Protein AF-0000000073265983 (afdb_homodimer)

Foldseek 3Di:
DPPVPLPQAVVVLVVQLQVQLQCQCVPPPDPVWDKDKDKDDKDFADDPPDRTFKMKIKIWIWGFDPVRVVSSVVSSVVSQVVSCVVRVWHKDWDWDFDDDPPDPDSTTRTIIIMIMTGHDDPPPPPPPPPPPPPPPPD/DPPVPLPQAVVVLVVQLQVQLQCQCVPPPDPVWDKDKDKDDKDFADDPPDRTFKMKIKIWIFGFDPVRVVSSVVSSVVSQVVSCVVRVWHKDWDWDQDDDPPDPDPGTRTTIIMIMTGHDDPVPPPPPPPPPPPPPPD

pLDDT: mean 73.67, std 24.15, range [22.16, 96.25]

Solvent-accessible surface area (backbone atoms only — not comparable to full-atom values): 15269 Å² total; per-residue (Å²): 124,88,61,82,65,80,71,47,46,27,44,58,49,48,24,53,48,52,56,54,57,62,41,41,57,80,73,73,44,58,88,87,56,66,65,47,72,46,61,6,27,39,40,18,38,89,40,43,88,39,78,9,49,29,28,41,31,27,15,32,34,33,29,64,48,67,69,57,42,50,50,51,53,51,50,47,52,51,50,39,50,49,48,17,63,76,54,56,32,47,55,46,80,44,79,39,77,43,77,70,66,85,69,85,76,82,52,54,44,41,27,40,37,41,34,36,37,34,54,61,68,74,65,75,76,70,63,74,72,67,78,71,77,72,74,73,82,119,123,87,62,80,64,80,72,47,47,28,45,57,50,47,23,53,49,51,55,55,57,62,42,42,57,80,73,73,43,60,87,88,56,66,65,46,72,45,61,6,27,38,41,18,37,87,38,43,88,37,76,9,49,28,29,42,31,28,14,31,34,33,27,64,47,68,70,58,43,51,51,53,52,51,49,48,52,51,50,39,51,50,49,16,63,76,53,56,32,45,55,47,81,43,80,40,76,42,76,64,64,85,67,83,77,88,39,58,40,41,26,42,36,42,33,37,35,35,54,60,68,74,66,75,74,67,66,71,72,66,78,72,76,72,72,72,81,120

Nearest PDB structures (foldseek):
  4ewt-assembly1_D  TM=8.302E-01  e=8.285E-03  Staphylococcus aureus subsp. aureus COL
  4ewt-assembly1_B  TM=8.280E-01  e=8.285E-03  Staphylococcus aureus subsp. aureus COL
  6slf-assembly1_A  TM=8.926E-01  e=3.655E-02  Corynebacterium striatum
  3io1-assembly1_A-2  TM=8.774E-01  e=1.432E-01  Klebsiella pneumoniae subsp. pneumoniae MGH 78578
  6z88-assembly1_E  TM=2.229E-01  e=1.288E+00  Homo sapiens

Structure (mmCIF, N/CA/C/O backbone):
data_AF-0000000073265983-model_v1
#
loop_
_entity.id
_entity.type
_entity.pdbx_description
1 polymer 'Peptidase M20 dimerisation domain-containing protein'
#
loop_
_atom_site.group_PDB
_atom_site.id
_atom_site.type_symbol
_atom_site.label_atom_id
_atom_site.label_alt_id
_atom_site.label_comp_id
_atom_site.label_asym_id
_atom_site.label_entity_id
_atom_site.label_seq_id
_atom_site.pdbx_PDB_ins_code
_atom_site.Cartn_x
_atom_site.Cartn_y
_atom_site.Cartn_z
_atom_site.occupancy
_atom_site.B_iso_or_equiv
_atom_site.auth_seq_id
_atom_site.auth_comp_id
_atom_site.auth_asym_id
_atom_site.auth_atom_id
_atom_site.pdbx_PDB_model_num
ATOM 1 N N . GLY A 1 1 ? 0.571 -30.281 13.023 1 23.81 1 GLY A N 1
ATOM 2 C CA . GLY A 1 1 ? 0.557 -29.75 11.664 1 23.81 1 GLY A CA 1
ATOM 3 C C . GLY A 1 1 ? 0.765 -28.25 11.602 1 23.81 1 GLY A C 1
ATOM 4 O O . GLY A 1 1 ? 0.593 -27.547 12.602 1 23.81 1 GLY A O 1
ATOM 5 N N . ALA A 1 2 ? 1.747 -27.703 10.836 1 33.22 2 ALA A N 1
ATOM 6 C CA . ALA A 1 2 ? 2.072 -26.281 10.938 1 33.22 2 ALA A CA 1
ATOM 7 C C . ALA A 1 2 ? 0.812 -25.422 10.859 1 33.22 2 ALA A C 1
ATOM 9 O O . ALA A 1 2 ? 0.013 -25.578 9.93 1 33.22 2 ALA A O 1
ATOM 10 N N . GLN A 1 3 ? 0.112 -25.312 11.797 1 35.56 3 GLN A N 1
ATOM 11 C CA . GLN A 1 3 ? -1.059 -24.453 11.859 1 35.56 3 GLN A CA 1
ATOM 12 C C . GLN A 1 3 ? -0.864 -23.188 11.016 1 35.56 3 GLN A C 1
ATOM 14 O O . GLN A 1 3 ? 0.235 -22.641 10.961 1 35.56 3 GLN A O 1
ATOM 19 N N . PRO A 1 4 ? -1.646 -23 9.945 1 39.53 4 PRO A N 1
ATOM 20 C CA . PRO A 1 4 ? -1.456 -21.781 9.172 1 39.53 4 PRO A CA 1
ATOM 21 C C . PRO A 1 4 ? -1.126 -20.562 10.047 1 39.53 4 PRO A C 1
ATOM 23 O O . PRO A 1 4 ? -1.89 -20.234 10.953 1 39.53 4 PRO A O 1
ATOM 26 N N . GLU A 1 5 ? -0.153 -20.578 10.891 1 42.41 5 GLU A N 1
ATOM 27 C CA . GLU A 1 5 ? 0.2 -19.344 11.594 1 42.41 5 GLU A CA 1
ATOM 28 C C . GLU A 1 5 ? -0.226 -18.125 10.789 1 42.41 5 GLU A C 1
ATOM 30 O O . GLU A 1 5 ? 0.09 -18 9.602 1 42.41 5 GLU A O 1
ATOM 35 N N . ALA A 1 6 ? -1.377 -17.719 10.984 1 46.88 6 ALA A N 1
ATOM 36 C CA . ALA A 1 6 ? -1.916 -16.5 10.383 1 46.88 6 ALA A CA 1
ATOM 37 C C . ALA A 1 6 ? -0.815 -15.461 10.164 1 46.88 6 ALA A C 1
ATOM 39 O O . ALA A 1 6 ? -0.3 -14.875 11.117 1 46.88 6 ALA A O 1
ATOM 40 N N . THR A 1 7 ? 0.176 -15.742 9.289 1 58.88 7 THR A N 1
ATOM 41 C CA . THR A 1 7 ? 1.297 -14.836 9.078 1 58.88 7 THR A CA 1
ATOM 42 C C . THR A 1 7 ? 0.799 -13.438 8.711 1 58.88 7 THR A C 1
ATOM 44 O O . THR A 1 7 ? -0.059 -13.289 7.84 1 58.88 7 THR A O 1
ATOM 47 N N . THR A 1 8 ? 0.81 -12.531 9.719 1 75.06 8 THR A N 1
ATOM 48 C CA . THR A 1 8 ? 0.538 -11.109 9.523 1 75.06 8 THR A CA 1
ATOM 49 C C . THR A 1 8 ? 1.371 -10.555 8.375 1 75.06 8 THR A C 1
ATOM 51 O O . THR A 1 8 ? 2.6 -10.664 8.383 1 75.06 8 THR A O 1
ATOM 54 N N . ASP A 1 9 ? 0.704 -10.141 7.316 1 87.5 9 ASP A N 1
ATOM 55 C CA . ASP A 1 9 ? 1.35 -9.555 6.148 1 87.5 9 ASP A CA 1
ATOM 56 C C . ASP A 1 9 ? 1.343 -8.023 6.23 1 87.5 9 ASP A C 1
ATOM 58 O O . ASP A 1 9 ? 0.315 -7.391 5.984 1 87.5 9 ASP A O 1
ATOM 62 N N . CYS A 1 10 ? 2.453 -7.469 6.621 1 91.62 10 CYS A N 1
ATOM 63 C CA . CYS A 1 10 ? 2.549 -6.023 6.816 1 91.62 10 CYS A CA 1
ATOM 64 C C . CYS A 1 10 ? 2.375 -5.285 5.496 1 91.62 10 CYS A C 1
ATOM 66 O O . CYS A 1 10 ? 1.999 -4.113 5.48 1 91.62 10 CYS A O 1
ATOM 68 N N . VAL A 1 11 ? 2.633 -6.012 4.414 1 92.94 11 VAL A N 1
ATOM 69 C CA . VAL A 1 11 ? 2.443 -5.355 3.125 1 92.94 11 VAL A CA 1
ATOM 70 C C . VAL A 1 11 ? 0.965 -5.035 2.918 1 92.94 11 VAL A C 1
ATOM 72 O O . VAL A 1 11 ? 0.608 -3.902 2.588 1 92.94 11 VAL A O 1
ATOM 75 N N . VAL A 1 12 ? 0.173 -5.973 3.195 1 93.94 12 VAL A N 1
ATOM 76 C CA . VAL A 1 12 ? -1.261 -5.793 2.99 1 93.94 12 VAL A CA 1
ATOM 77 C C . VAL A 1 12 ? -1.806 -4.793 4.008 1 93.94 12 VAL A C 1
ATOM 79 O O . VAL A 1 12 ? -2.588 -3.904 3.658 1 93.94 12 VAL A O 1
ATOM 82 N N . ALA A 1 13 ? -1.37 -4.938 5.203 1 93.5 13 ALA A N 1
ATOM 83 C CA . ALA A 1 13 ? -1.797 -4.016 6.254 1 93.5 13 ALA A CA 1
ATOM 84 C C . ALA A 1 13 ? -1.414 -2.58 5.91 1 93.5 13 ALA A C 1
ATOM 86 O O . ALA A 1 13 ? -2.211 -1.658 6.094 1 93.5 13 ALA A O 1
ATOM 87 N N . THR A 1 14 ? -0.229 -2.461 5.43 1 93.94 14 THR A N 1
ATOM 88 C CA . THR A 1 14 ? 0.28 -1.142 5.066 1 93.94 14 THR A CA 1
ATOM 89 C C . THR A 1 14 ? -0.536 -0.542 3.926 1 93.94 14 THR A C 1
ATOM 91 O O . THR A 1 14 ? -0.867 0.646 3.949 1 93.94 14 THR A O 1
ATOM 94 N N . ALA A 1 15 ? -0.854 -1.361 2.963 1 95.12 15 ALA A N 1
ATOM 95 C CA . ALA A 1 15 ? -1.673 -0.884 1.851 1 95.12 15 ALA A CA 1
ATOM 96 C C . ALA A 1 15 ? -3.037 -0.408 2.34 1 95.12 15 ALA A C 1
ATOM 98 O O . ALA A 1 15 ? -3.506 0.664 1.948 1 95.12 15 ALA A O 1
ATOM 99 N N . ALA A 1 16 ? -3.662 -1.139 3.193 1 95.75 16 ALA A N 1
ATOM 100 C CA . ALA A 1 16 ? -4.949 -0.756 3.771 1 95.75 16 ALA A CA 1
ATOM 101 C C . ALA A 1 16 ? -4.828 0.545 4.559 1 95.75 16 ALA A C 1
ATOM 103 O O . ALA A 1 16 ? -5.691 1.422 4.453 1 95.75 16 ALA A O 1
ATOM 104 N N . LEU A 1 17 ? -3.811 0.638 5.324 1 95.12 17 LEU A N 1
ATOM 105 C CA . LEU A 1 17 ? -3.562 1.827 6.129 1 95.12 17 LEU A CA 1
ATOM 106 C C . LEU A 1 17 ? -3.441 3.066 5.25 1 95.12 17 LEU A C 1
ATOM 108 O O . LEU A 1 17 ? -4.078 4.09 5.52 1 95.12 17 LEU A O 1
ATOM 112 N N . VAL A 1 18 ? -2.666 2.922 4.207 1 95.06 18 VAL A N 1
ATOM 113 C CA . VAL A 1 18 ? -2.443 4.031 3.287 1 95.06 18 VAL A CA 1
ATOM 114 C C . VAL A 1 18 ? -3.779 4.516 2.73 1 95.06 18 VAL A C 1
ATOM 116 O O . VAL A 1 18 ? -4.074 5.715 2.764 1 95.06 18 VAL A O 1
ATOM 119 N N . LEU A 1 19 ? -4.57 3.65 2.262 1 96.19 19 LEU A N 1
ATOM 120 C CA . LEU A 1 19 ? -5.832 4.023 1.635 1 96.19 19 LEU A CA 1
ATOM 121 C C . LEU A 1 19 ? -6.773 4.664 2.65 1 96.19 19 LEU A C 1
ATOM 123 O O . LEU A 1 19 ? -7.461 5.637 2.336 1 96.19 19 LEU A O 1
ATOM 127 N N . GLN A 1 20 ? -6.773 4.168 3.828 1 96.06 20 GLN A N 1
ATOM 128 C CA . GLN A 1 20 ? -7.656 4.727 4.844 1 96.06 20 GLN A CA 1
ATOM 129 C C . GLN A 1 20 ? -7.188 6.109 5.281 1 96.06 20 GLN A C 1
ATOM 131 O O . GLN A 1 20 ? -7.996 7.023 5.449 1 96.06 20 GLN A O 1
ATOM 136 N N . LEU A 1 21 ? -5.922 6.273 5.445 1 94.88 21 LEU A N 1
ATOM 137 C CA . LEU A 1 21 ? -5.395 7.578 5.836 1 94.88 21 LEU A CA 1
ATOM 138 C C . LEU A 1 21 ? -5.711 8.633 4.777 1 94.88 21 LEU A C 1
ATOM 140 O O . LEU A 1 21 ? -6.059 9.766 5.109 1 94.88 21 LEU A O 1
ATOM 144 N N . HIS A 1 22 ? -5.555 8.258 3.574 1 93.12 22 HIS A N 1
ATOM 145 C CA . HIS A 1 22 ? -5.758 9.188 2.471 1 93.12 22 HIS A CA 1
ATOM 146 C C . HIS A 1 22 ? -7.207 9.656 2.406 1 93.12 22 HIS A C 1
ATOM 148 O O . HIS A 1 22 ? -7.504 10.68 1.783 1 93.12 22 HIS A O 1
ATOM 154 N N . SER A 1 23 ? -8.086 8.945 2.996 1 94.81 23 SER A N 1
ATOM 155 C CA . SER A 1 23 ? -9.5 9.305 2.939 1 94.81 23 SER A CA 1
ATOM 156 C C . SER A 1 23 ? -9.852 10.344 3.998 1 94.81 23 SER A C 1
ATOM 158 O O . SER A 1 23 ? -10.938 10.93 3.963 1 94.81 23 SER A O 1
ATOM 160 N N . ILE A 1 24 ? -9.039 10.625 4.953 1 95.5 24 ILE A N 1
ATOM 161 C CA . ILE A 1 24 ? -9.344 11.406 6.148 1 95.5 24 ILE A CA 1
ATOM 162 C C . ILE A 1 24 ? -9.805 12.805 5.742 1 95.5 24 ILE A C 1
ATOM 164 O O . ILE A 1 24 ? -10.859 13.266 6.188 1 95.5 24 ILE A O 1
ATOM 168 N N . VAL A 1 25 ? -9.039 13.453 4.902 1 94.88 25 VAL A N 1
ATOM 169 C CA . VAL A 1 25 ? -9.328 14.852 4.586 1 94.88 25 VAL A CA 1
ATOM 170 C C . VAL A 1 25 ? -10.664 14.945 3.857 1 94.88 25 VAL A C 1
ATOM 172 O O . VAL A 1 25 ? -11.516 15.766 4.211 1 94.88 25 VAL A O 1
ATOM 175 N N . SER A 1 26 ? -10.906 14.039 2.971 1 93.62 26 SER A N 1
ATOM 176 C CA . SER A 1 26 ? -12.125 14.094 2.168 1 9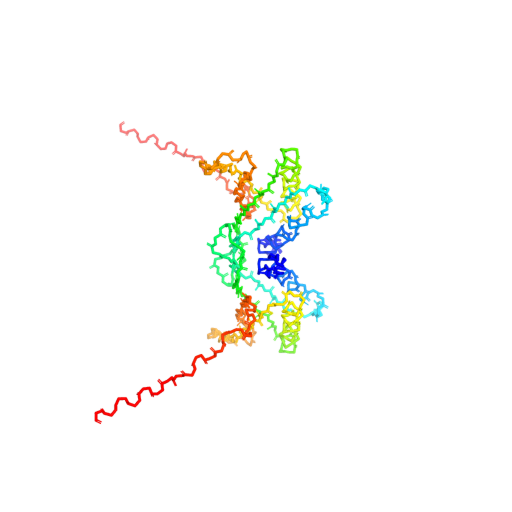3.62 26 SER A CA 1
ATOM 177 C C . SER A 1 26 ? -13.344 13.695 2.986 1 93.62 26 SER A C 1
ATOM 179 O O . SER A 1 26 ? -14.453 14.195 2.746 1 93.62 26 SER A O 1
ATOM 181 N N . ARG A 1 27 ? -13.125 12.93 4.039 1 93.62 27 ARG A N 1
ATOM 182 C CA . ARG A 1 27 ? -14.281 12.383 4.746 1 93.62 27 ARG A CA 1
ATOM 183 C C . ARG A 1 27 ? -14.5 13.094 6.074 1 93.62 27 ARG A C 1
ATOM 185 O O . ARG A 1 27 ? -15.594 13.047 6.641 1 93.62 27 ARG A O 1
ATOM 192 N N . ASN A 1 28 ? -13.477 13.734 6.609 1 94.75 28 ASN A N 1
ATOM 193 C CA . ASN A 1 28 ? -13.594 14.211 7.984 1 94.75 28 ASN A CA 1
ATOM 194 C C . ASN A 1 28 ? -13.336 15.711 8.078 1 94.75 28 ASN A C 1
ATOM 196 O O . ASN A 1 28 ? -13.5 16.312 9.148 1 94.75 28 ASN A O 1
ATOM 200 N N . VAL A 1 29 ? -12.891 16.297 7.059 1 94.56 29 VAL A N 1
ATOM 201 C CA . VAL A 1 29 ? -12.594 17.719 7.07 1 94.56 29 VAL A CA 1
ATOM 202 C C . VAL A 1 29 ? -13.602 18.469 6.195 1 94.56 29 VAL A C 1
ATOM 204 O O . VAL A 1 29 ? -13.93 18.016 5.098 1 94.56 29 VAL A O 1
ATOM 207 N N . SER A 1 30 ? -14.109 19.578 6.691 1 95.12 30 SER A N 1
ATOM 208 C CA . SER A 1 30 ? -15.039 20.406 5.918 1 95.12 30 SER A CA 1
ATOM 209 C C . SER A 1 30 ? -14.43 20.828 4.59 1 95.12 30 SER A C 1
ATOM 211 O O . SER A 1 30 ? -13.258 21.203 4.531 1 95.12 30 SER A O 1
ATOM 213 N N . PRO A 1 31 ? -15.25 20.875 3.604 1 92.25 31 PRO A N 1
ATOM 214 C CA . PRO A 1 31 ? -14.727 21.312 2.305 1 92.25 31 PRO A CA 1
ATOM 215 C C . PRO A 1 31 ? -14.242 22.766 2.316 1 92.25 31 PRO A C 1
ATOM 217 O O . PRO A 1 31 ? -13.477 23.172 1.44 1 92.25 31 PRO A O 1
ATOM 220 N N . THR A 1 32 ? -14.703 23.516 3.191 1 93.62 32 THR A N 1
ATOM 221 C CA . THR A 1 32 ? -14.32 24.922 3.27 1 93.62 32 THR A CA 1
ATOM 222 C C . THR A 1 32 ? -13 25.078 4.02 1 93.62 32 THR A C 1
ATOM 224 O O . THR A 1 32 ? -12.406 26.156 4.012 1 93.62 32 THR A O 1
ATOM 227 N N . ASP A 1 33 ? -12.602 24.078 4.754 1 92 33 ASP A N 1
ATOM 228 C CA . ASP A 1 33 ? -11.328 24.109 5.461 1 92 33 ASP A CA 1
ATOM 229 C C . ASP A 1 33 ? -10.195 23.578 4.582 1 92 33 ASP A C 1
ATOM 231 O O . ASP A 1 33 ? -10.406 22.641 3.803 1 92 33 ASP A O 1
ATOM 235 N N . SER A 1 34 ? -9.07 24.203 4.688 1 87.56 34 SER A N 1
ATOM 236 C CA . SER A 1 34 ? -7.902 23.766 3.936 1 87.56 34 SER A CA 1
ATOM 237 C C . SER A 1 34 ? -7.059 22.781 4.754 1 87.56 34 SER A C 1
ATOM 239 O O . SER A 1 34 ? -6.637 23.109 5.867 1 87.56 34 SER A O 1
ATOM 241 N N . ALA A 1 35 ? -6.828 21.609 4.273 1 89.56 35 ALA A N 1
ATOM 242 C CA . ALA A 1 35 ? -5.941 20.625 4.883 1 89.56 35 ALA A CA 1
ATOM 243 C C . ALA A 1 35 ? -5.398 19.641 3.838 1 89.56 35 ALA A C 1
ATOM 245 O O . ALA A 1 35 ? -6.055 19.375 2.828 1 89.56 35 ALA A O 1
ATOM 246 N N . VAL A 1 36 ? -4.211 19.203 4.062 1 87.94 36 VAL A N 1
ATOM 247 C CA . VAL A 1 36 ? -3.584 18.203 3.207 1 87.94 36 VAL A CA 1
ATOM 248 C C . VAL A 1 36 ? -2.914 17.141 4.066 1 87.94 36 VAL A C 1
ATOM 250 O O . VAL A 1 36 ? -2.232 17.453 5.043 1 87.94 36 VAL A O 1
ATOM 253 N N . LEU A 1 37 ? -3.23 15.961 3.777 1 90.38 37 LEU A N 1
ATOM 254 C CA . LEU A 1 37 ? -2.512 14.797 4.289 1 90.38 37 LEU A CA 1
ATOM 255 C C . LEU A 1 37 ? -1.876 14.008 3.148 1 90.38 37 LEU A C 1
ATOM 257 O O . LEU A 1 37 ? -2.568 13.578 2.225 1 90.38 37 LEU A O 1
ATOM 261 N N . SER A 1 38 ? -0.597 13.906 3.246 1 88.62 38 SER A N 1
ATOM 262 C CA . SER A 1 38 ? 0.117 13.188 2.197 1 88.62 38 SER A CA 1
ATOM 263 C C . SER A 1 38 ? 1.078 12.156 2.787 1 88.62 38 SER A C 1
ATOM 265 O O . SER A 1 38 ? 1.715 12.414 3.811 1 88.62 38 SER A O 1
ATOM 267 N N . ILE A 1 39 ? 1.079 11.055 2.146 1 91.31 39 ILE A N 1
ATOM 268 C CA . ILE A 1 39 ? 2.096 10.055 2.455 1 91.31 39 ILE A CA 1
ATOM 269 C C . ILE A 1 39 ? 3.188 10.086 1.387 1 91.31 39 ILE A C 1
ATOM 271 O O . ILE A 1 39 ? 2.92 9.82 0.211 1 91.31 39 ILE A O 1
ATOM 275 N N . GLY A 1 40 ? 4.328 10.375 1.837 1 89.38 40 GLY A N 1
ATOM 276 C CA . GLY A 1 40 ? 5.422 10.555 0.894 1 89.38 40 GLY A CA 1
ATOM 277 C C . GLY A 1 40 ? 6.168 9.273 0.592 1 89.38 40 GLY A C 1
ATOM 278 O O . GLY A 1 40 ? 6.645 9.07 -0.528 1 89.38 40 GLY A O 1
ATOM 279 N N . THR A 1 41 ? 6.316 8.461 1.618 1 91.06 41 THR A N 1
ATOM 280 C CA . THR A 1 41 ? 7.074 7.23 1.409 1 91.06 41 THR A CA 1
ATOM 281 C C . THR A 1 41 ? 6.383 6.047 2.078 1 91.06 41 THR A C 1
ATOM 283 O O . THR A 1 41 ? 5.777 6.195 3.141 1 91.06 41 THR A O 1
ATOM 286 N N . VAL A 1 42 ? 6.547 4.93 1.439 1 92.69 42 VAL A N 1
ATOM 287 C CA . VAL A 1 42 ? 6.16 3.637 1.994 1 92.69 42 VAL A CA 1
ATOM 288 C C . VAL A 1 42 ? 7.277 2.621 1.756 1 92.69 42 VAL A C 1
ATOM 290 O O . VAL A 1 42 ? 7.719 2.43 0.621 1 92.69 42 VAL A O 1
ATOM 293 N N . HIS A 1 43 ? 7.672 2 2.814 1 92.62 43 HIS A N 1
ATOM 294 C CA . HIS A 1 43 ? 8.633 0.902 2.752 1 92.62 43 HIS A CA 1
ATOM 295 C C . HIS A 1 43 ? 8.148 -0.299 3.557 1 92.62 43 HIS A C 1
ATOM 297 O O . HIS A 1 43 ? 8.055 -0.232 4.785 1 92.62 43 HIS A O 1
ATOM 303 N N . ALA A 1 44 ? 7.871 -1.348 2.814 1 92.12 44 ALA A N 1
ATOM 304 C CA . ALA A 1 44 ? 7.406 -2.568 3.465 1 92.12 44 ALA A CA 1
ATOM 305 C C . ALA A 1 44 ? 8.188 -3.785 2.975 1 92.12 44 ALA A C 1
ATOM 307 O O . ALA A 1 44 ? 8.352 -3.98 1.769 1 92.12 44 ALA A O 1
ATOM 308 N N . GLY A 1 45 ? 8.672 -4.57 3.959 1 89.75 45 GLY A N 1
ATOM 309 C CA . GLY A 1 45 ? 9.352 -5.812 3.629 1 89.75 45 GLY A CA 1
ATOM 310 C C . GLY A 1 45 ? 10.805 -5.609 3.25 1 89.75 45 GLY A C 1
ATOM 311 O O . GLY A 1 45 ? 11.219 -4.496 2.932 1 89.75 45 GLY A O 1
ATOM 312 N N . TYR A 1 46 ? 11.547 -6.824 3.193 1 84.62 46 TYR A N 1
ATOM 313 C CA . TYR A 1 46 ? 12.984 -6.758 2.943 1 84.62 46 TYR A CA 1
ATOM 314 C C . TYR A 1 46 ? 13.391 -7.711 1.822 1 84.62 46 TYR A C 1
ATOM 316 O O . TYR A 1 46 ? 14.438 -7.535 1.2 1 84.62 46 TYR A O 1
ATOM 324 N N . SER A 1 47 ? 12.609 -8.758 1.643 1 82.94 47 SER A N 1
ATOM 325 C CA . SER A 1 47 ? 12.914 -9.75 0.621 1 82.94 47 SER A CA 1
ATOM 326 C C . SER A 1 47 ? 11.672 -10.148 -0.165 1 82.94 47 SER A C 1
ATOM 328 O O . SER A 1 47 ? 10.562 -10.141 0.376 1 82.94 47 SER A O 1
ATOM 330 N N . TYR A 1 48 ? 11.875 -10.516 -1.377 1 78.69 48 TYR A N 1
ATOM 331 C CA . TYR A 1 48 ? 10.758 -10.789 -2.279 1 78.69 48 TYR A CA 1
ATOM 332 C C . TYR A 1 48 ? 10.047 -12.078 -1.895 1 78.69 48 TYR A C 1
ATOM 334 O O . TYR A 1 48 ? 8.891 -12.289 -2.262 1 78.69 48 TYR A O 1
ATOM 342 N N . ASN A 1 49 ? 10.727 -12.898 -1.135 1 79.25 49 ASN A N 1
ATOM 343 C CA . ASN A 1 49 ? 10.164 -14.227 -0.898 1 79.25 49 ASN A CA 1
ATOM 344 C C . ASN A 1 49 ? 9.82 -14.438 0.574 1 79.25 49 ASN A C 1
ATOM 346 O O . ASN A 1 49 ? 9.578 -15.562 1.005 1 79.25 49 ASN A O 1
ATOM 350 N N . VAL A 1 50 ? 9.875 -13.414 1.347 1 81.12 50 VAL A N 1
ATOM 351 C CA . VAL A 1 50 ? 9.531 -13.477 2.764 1 81.12 50 VAL A CA 1
ATOM 352 C C . VAL A 1 50 ? 8.375 -12.516 3.055 1 81.12 50 VAL A C 1
ATOM 354 O O . VAL A 1 50 ? 8.344 -11.398 2.543 1 81.12 50 VAL A O 1
ATOM 357 N N . ILE A 1 51 ? 7.535 -13.047 3.822 1 84.75 51 ILE A N 1
ATOM 358 C CA . ILE A 1 51 ? 6.43 -12.203 4.266 1 84.75 51 ILE A CA 1
ATOM 359 C C . ILE A 1 51 ? 6.965 -11.039 5.086 1 84.75 51 ILE A C 1
ATOM 361 O O . ILE A 1 51 ? 7.777 -11.227 5.992 1 84.75 51 ILE A O 1
ATOM 365 N N . ALA A 1 52 ? 6.527 -9.922 4.715 1 88.19 52 ALA A N 1
ATOM 366 C CA . ALA A 1 52 ? 7.004 -8.719 5.395 1 88.19 52 ALA A CA 1
ATOM 367 C C . ALA A 1 52 ? 6.555 -8.695 6.852 1 88.19 52 ALA A C 1
ATO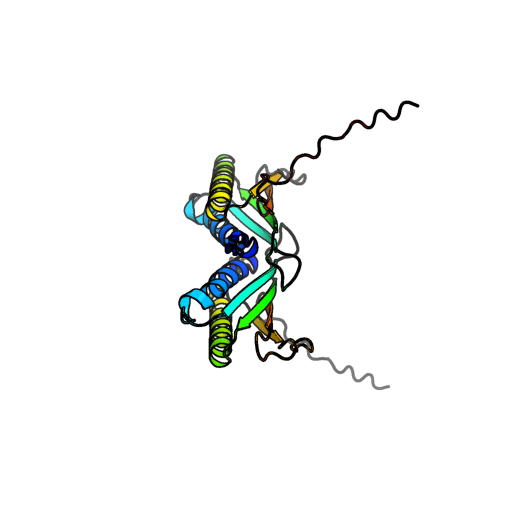M 369 O O . ALA A 1 52 ? 5.375 -8.906 7.148 1 88.19 52 ALA A O 1
ATOM 370 N N . ASP A 1 53 ? 7.391 -8.398 7.684 1 85.5 53 ASP A N 1
ATOM 371 C CA . ASP A 1 53 ? 7.062 -8.344 9.109 1 85.5 53 ASP A CA 1
ATOM 372 C C . ASP A 1 53 ? 7.125 -6.91 9.633 1 85.5 53 ASP A C 1
ATOM 374 O O . ASP A 1 53 ? 6.93 -6.672 10.828 1 85.5 53 ASP A O 1
ATOM 378 N N . GLY A 1 54 ? 7.336 -5.965 8.719 1 87.75 54 GLY A N 1
ATOM 379 C CA . GLY A 1 54 ? 7.398 -4.566 9.102 1 87.75 54 GLY A CA 1
ATOM 380 C C . GLY A 1 54 ? 7.273 -3.615 7.926 1 87.75 54 GLY A C 1
ATOM 381 O O . GLY A 1 54 ? 7.453 -4.02 6.777 1 87.75 54 GLY A O 1
ATOM 382 N N . SER A 1 55 ? 6.957 -2.426 8.281 1 91.31 55 SER A N 1
ATOM 383 C CA . SER A 1 55 ? 6.855 -1.358 7.293 1 91.31 55 SER A CA 1
ATOM 384 C C . SER A 1 55 ? 7.023 0.012 7.938 1 91.31 55 SER A C 1
ATOM 386 O O . SER A 1 55 ? 6.844 0.16 9.148 1 91.31 55 SER A O 1
ATOM 388 N N . ASP A 1 56 ? 7.449 0.926 7.109 1 89.88 56 ASP A N 1
ATOM 389 C CA . ASP A 1 56 ? 7.578 2.322 7.516 1 89.88 56 ASP A CA 1
ATOM 390 C C . ASP A 1 56 ? 6.902 3.252 6.516 1 89.88 56 ASP A C 1
ATOM 392 O O . ASP A 1 56 ? 7.02 3.061 5.301 1 89.88 56 ASP A O 1
ATOM 396 N N . LEU A 1 57 ? 6.223 4.211 7.113 1 91.81 57 LEU A N 1
ATOM 397 C CA . LEU A 1 57 ? 5.578 5.254 6.324 1 91.81 57 LEU A CA 1
ATOM 398 C C . LEU A 1 57 ? 5.949 6.637 6.848 1 91.81 57 LEU A C 1
ATOM 400 O O . LEU A 1 57 ? 6.043 6.844 8.062 1 91.81 57 LEU A O 1
ATOM 404 N N . THR A 1 58 ? 6.105 7.516 5.887 1 89.5 58 THR A N 1
ATOM 405 C CA . THR A 1 58 ? 6.289 8.914 6.266 1 89.5 58 THR A CA 1
ATOM 406 C C . THR A 1 58 ? 5.367 9.82 5.453 1 89.5 58 THR A C 1
ATOM 408 O O . THR A 1 58 ? 5.102 9.555 4.281 1 89.5 58 THR A O 1
ATOM 411 N N . GLY A 1 59 ? 4.934 10.852 6.137 1 88.31 59 GLY A N 1
ATOM 412 C CA . GLY A 1 59 ? 4.055 11.797 5.469 1 88.31 59 GLY A CA 1
ATOM 413 C C . GLY A 1 59 ? 3.963 13.125 6.188 1 88.31 59 GLY A C 1
ATOM 414 O O . GLY A 1 59 ? 4.734 13.398 7.109 1 88.31 59 GLY A O 1
ATOM 415 N N . THR A 1 60 ? 3.035 13.93 5.625 1 86 60 THR A N 1
ATOM 416 C CA . THR A 1 60 ? 2.877 15.281 6.156 1 86 60 THR A CA 1
ATOM 417 C C . THR A 1 60 ? 1.399 15.633 6.309 1 86 60 THR A C 1
ATOM 419 O O . THR A 1 60 ? 0.561 15.156 5.539 1 86 60 THR A O 1
ATOM 422 N N . VAL A 1 61 ? 1.199 16.328 7.367 1 88.12 61 VAL A N 1
ATOM 423 C CA . VAL A 1 61 ? -0.098 16.969 7.562 1 88.12 61 VAL A CA 1
ATOM 424 C C . VAL A 1 61 ? 0.071 18.484 7.586 1 88.12 61 VAL A C 1
ATOM 426 O O . VAL A 1 61 ? 0.936 19.016 8.289 1 88.12 61 VAL A O 1
ATOM 429 N N . ARG A 1 62 ? -0.791 19.047 6.75 1 84.38 62 ARG A N 1
ATOM 430 C CA . ARG A 1 62 ? -0.814 20.516 6.715 1 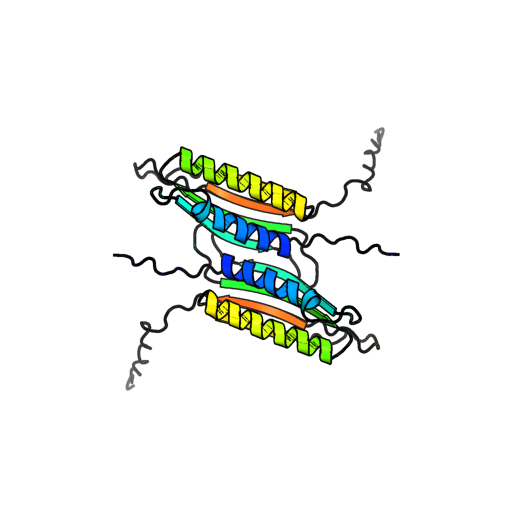84.38 62 ARG A CA 1
ATOM 431 C C . ARG A 1 62 ? -2.238 21.047 6.848 1 84.38 62 ARG A C 1
ATOM 433 O O . ARG A 1 62 ? -3.16 20.516 6.215 1 84.38 62 ARG A O 1
ATOM 440 N N . SER A 1 63 ? -2.402 21.938 7.781 1 85.75 63 SER A N 1
ATOM 441 C CA . SER A 1 63 ? -3.689 22.609 7.953 1 85.75 63 SER A CA 1
ATOM 442 C C . SER A 1 63 ? -3.512 24.031 8.477 1 85.75 63 SER A C 1
ATOM 444 O O . SER A 1 63 ? -2.508 24.344 9.125 1 85.75 63 SER A O 1
ATOM 446 N N . PHE A 1 64 ? -4.508 24.891 8.156 1 83.75 64 PHE A N 1
ATOM 447 C CA . PHE A 1 64 ? -4.465 26.266 8.641 1 83.75 64 PHE A CA 1
ATOM 448 C C . PHE A 1 64 ? -5.043 26.359 10.047 1 83.75 64 PHE A C 1
ATOM 450 O O . PHE A 1 64 ? -4.508 27.062 10.898 1 83.75 64 PHE A O 1
ATOM 457 N N . LYS A 1 65 ? -6.078 25.625 10.25 1 87.69 65 LYS A N 1
ATOM 458 C CA . LYS A 1 65 ? -6.777 25.688 11.531 1 87.69 65 LYS A CA 1
ATOM 459 C C . LYS A 1 65 ? -6.316 24.578 12.461 1 87.69 65 LYS A C 1
ATOM 461 O O . LYS A 1 65 ? -6.215 23.422 12.055 1 87.69 65 LYS A O 1
ATOM 466 N N . LYS A 1 66 ? -6.125 24.938 13.727 1 85.75 66 LYS A N 1
ATOM 467 C CA . LYS A 1 66 ? -5.68 24 14.75 1 85.75 66 LYS A CA 1
ATOM 468 C C . LYS A 1 66 ? -6.711 22.891 14.961 1 85.75 66 LYS A C 1
ATOM 470 O O . LYS A 1 66 ? -6.352 21.719 15.117 1 85.75 66 LYS A O 1
ATOM 475 N N . ASP A 1 67 ? -7.93 23.297 14.977 1 91 67 ASP A N 1
ATOM 476 C CA . ASP A 1 67 ? -8.977 22.312 15.227 1 91 67 ASP A CA 1
ATOM 477 C C . ASP A 1 67 ? -9.031 21.266 14.102 1 91 67 ASP A C 1
ATOM 479 O O . ASP A 1 67 ? -9.305 20.094 14.352 1 91 67 ASP A O 1
ATOM 483 N N . VAL A 1 68 ? -8.812 21.719 12.891 1 92.06 68 VAL A N 1
ATOM 484 C CA . VAL A 1 68 ? -8.773 20.828 11.742 1 92.06 68 VAL A CA 1
ATOM 485 C C . VAL A 1 68 ? -7.598 19.859 11.875 1 92.06 68 VAL A C 1
ATOM 487 O O . VAL A 1 68 ? -7.742 18.656 11.648 1 92.06 68 VAL A O 1
ATOM 490 N N . ARG A 1 69 ? -6.512 20.312 12.234 1 88.75 69 ARG A N 1
ATOM 491 C CA . ARG A 1 69 ? -5.324 19.484 12.438 1 88.75 69 ARG A CA 1
ATOM 492 C C . ARG A 1 69 ? -5.578 18.422 13.5 1 88.75 69 ARG A C 1
ATOM 494 O O . ARG A 1 69 ? -5.227 17.25 13.312 1 88.75 69 ARG A O 1
ATOM 501 N N . GLU A 1 70 ? -6.16 18.828 14.562 1 89.5 70 GLU A N 1
ATOM 502 C CA . GLU A 1 70 ? -6.457 17.891 15.648 1 89.5 70 GLU A CA 1
ATOM 503 C C . GLU A 1 70 ? -7.426 16.812 15.188 1 89.5 70 GLU A C 1
ATOM 505 O O . GLU A 1 70 ? -7.293 15.648 15.578 1 89.5 70 GLU A O 1
ATOM 510 N N . THR A 1 71 ? -8.352 17.219 14.375 1 93.94 71 THR A N 1
ATOM 511 C CA . THR A 1 71 ? -9.289 16.25 13.82 1 93.94 71 THR A CA 1
ATOM 512 C C . THR A 1 71 ? -8.555 15.203 12.984 1 93.94 71 THR A C 1
ATOM 514 O O . THR A 1 71 ? -8.812 14.008 13.109 1 93.94 71 THR A O 1
ATOM 517 N N . ILE A 1 72 ? -7.656 15.664 12.195 1 92.88 72 ILE A N 1
ATOM 518 C CA . ILE A 1 72 ? -6.902 14.781 11.32 1 92.88 72 ILE A CA 1
ATOM 519 C C . ILE A 1 72 ? -6.039 13.836 12.156 1 92.88 72 ILE A C 1
ATOM 521 O O . ILE A 1 72 ? -6.027 12.625 11.93 1 92.88 72 ILE A O 1
ATOM 525 N N . ILE A 1 73 ? -5.414 14.32 13.148 1 88.94 73 ILE A N 1
ATOM 526 C CA . ILE A 1 73 ? -4.52 13.539 13.992 1 88.94 73 ILE A CA 1
ATOM 527 C C . ILE A 1 73 ? -5.316 12.484 14.758 1 88.94 73 ILE A C 1
ATOM 529 O O . ILE A 1 73 ? -4.906 11.32 14.828 1 88.94 73 ILE A O 1
ATOM 533 N N . ASN A 1 74 ? -6.402 12.914 15.234 1 93.06 74 ASN A N 1
ATOM 534 C CA . ASN A 1 74 ? -7.254 11.984 15.953 1 93.06 74 ASN A CA 1
ATOM 535 C C . ASN A 1 74 ? -7.75 10.859 15.047 1 93.06 74 ASN A C 1
ATOM 537 O O . ASN A 1 74 ? -7.758 9.695 15.445 1 93.06 74 ASN A O 1
ATOM 541 N N . ARG A 1 75 ? -8.18 11.234 13.875 1 95.06 75 ARG A N 1
ATOM 542 C CA . ARG A 1 75 ? -8.633 10.234 12.914 1 95.06 75 ARG A CA 1
ATOM 543 C C . ARG A 1 75 ? -7.496 9.281 12.539 1 95.06 75 ARG A C 1
ATOM 545 O O . ARG A 1 75 ? -7.711 8.078 12.391 1 95.06 75 ARG A O 1
ATOM 552 N N . MET A 1 76 ? -6.316 9.82 12.391 1 93.06 76 MET A N 1
ATOM 553 C CA . MET A 1 76 ? -5.16 8.992 12.078 1 93.06 76 MET A CA 1
ATOM 554 C C . MET A 1 76 ? -4.93 7.949 13.172 1 93.06 76 MET A C 1
ATOM 556 O O . MET A 1 76 ? -4.719 6.77 12.875 1 93.06 76 MET A O 1
ATOM 560 N N . HIS A 1 77 ? -5.008 8.375 14.383 1 92.5 77 HIS A N 1
ATOM 561 C CA . HIS A 1 77 ? -4.809 7.453 15.492 1 92.5 77 HIS A CA 1
ATOM 562 C C . HIS A 1 77 ? -5.867 6.355 15.5 1 92.5 77 HIS A C 1
ATOM 564 O O . HIS A 1 77 ? -5.551 5.184 15.703 1 92.5 77 HIS A O 1
ATOM 570 N N . ARG A 1 78 ? -7.051 6.711 15.258 1 96 78 ARG A N 1
ATOM 571 C CA . ARG A 1 78 ? -8.141 5.734 15.25 1 96 78 ARG A CA 1
ATOM 572 C C . ARG A 1 78 ? -7.961 4.73 14.117 1 96 78 ARG A C 1
ATOM 574 O O . ARG A 1 78 ? -8.188 3.533 14.297 1 96 78 ARG A O 1
ATOM 581 N N . ILE A 1 79 ? -7.605 5.238 13 1 95.44 79 ILE A N 1
ATOM 582 C CA . ILE A 1 79 ? -7.379 4.367 11.859 1 95.44 79 ILE A CA 1
ATOM 583 C C . ILE A 1 79 ? -6.215 3.424 12.148 1 95.44 79 ILE A C 1
ATOM 585 O O . ILE A 1 79 ? -6.297 2.223 11.883 1 95.44 79 ILE A O 1
ATOM 589 N N . CYS A 1 80 ? -5.098 3.961 12.688 1 92.75 80 CYS A N 1
ATOM 590 C CA . CYS A 1 80 ? -3.947 3.137 13.031 1 92.75 80 CYS A CA 1
ATOM 591 C C . CYS A 1 80 ? -4.336 2.041 14.016 1 92.75 80 CYS A C 1
ATOM 593 O O . CYS A 1 80 ? -3.957 0.881 13.844 1 92.75 80 CYS A O 1
ATOM 595 N N . ASN A 1 81 ? -5.086 2.439 14.969 1 93.94 81 ASN A N 1
ATOM 596 C CA . ASN A 1 81 ? -5.559 1.465 15.945 1 93.94 81 ASN A CA 1
ATOM 597 C C . ASN A 1 81 ? -6.441 0.403 15.297 1 93.94 81 ASN A C 1
ATOM 599 O O . ASN A 1 81 ? -6.301 -0.788 15.578 1 93.94 81 ASN A O 1
ATOM 603 N N . GLY A 1 82 ? -7.332 0.805 14.461 1 95.81 82 GLY A N 1
ATOM 604 C CA . GLY A 1 82 ? -8.195 -0.119 13.75 1 95.81 82 GLY A CA 1
ATOM 605 C C . GLY A 1 82 ? -7.438 -1.111 12.891 1 95.81 82 GLY A C 1
ATOM 606 O O . GLY A 1 82 ? -7.727 -2.309 12.906 1 95.81 82 GLY A O 1
ATOM 607 N N . ILE A 1 83 ? -6.488 -0.6 12.211 1 94.06 83 ILE A N 1
ATOM 608 C CA . ILE A 1 83 ? -5.656 -1.449 11.367 1 94.06 83 ILE A CA 1
ATOM 609 C C . ILE A 1 83 ? -4.867 -2.426 12.234 1 94.06 83 ILE A C 1
ATOM 611 O O . ILE A 1 83 ? -4.77 -3.613 11.914 1 94.06 83 ILE A O 1
ATOM 615 N N . GLY A 1 84 ? -4.25 -1.906 13.266 1 91.25 84 GLY A N 1
ATOM 616 C CA . GLY A 1 84 ? -3.543 -2.777 14.195 1 91.25 84 GLY A CA 1
ATOM 617 C C . GLY A 1 84 ? -4.387 -3.941 14.68 1 91.25 84 GLY A C 1
ATOM 618 O O . GLY A 1 84 ? -3.936 -5.09 14.672 1 91.25 84 GLY A O 1
ATOM 619 N N . GLN A 1 85 ? -5.598 -3.703 15.039 1 93.25 85 GLN A N 1
ATOM 620 C CA . GLN A 1 85 ? -6.5 -4.727 15.562 1 93.25 85 GLN A CA 1
ATOM 621 C C . GLN A 1 85 ? -6.926 -5.695 14.461 1 93.25 85 GLN A C 1
ATOM 623 O O . GLN A 1 85 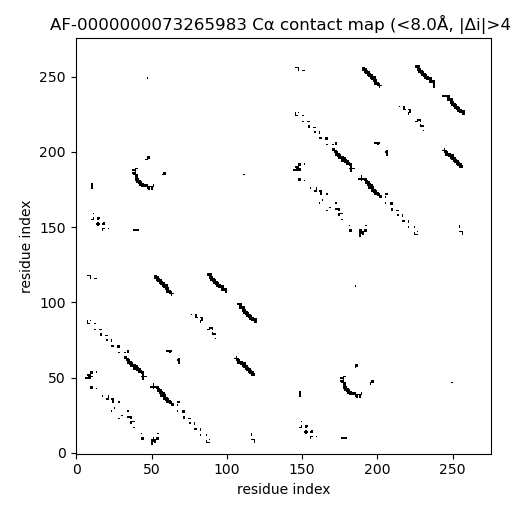? -6.922 -6.91 14.664 1 93.25 85 GLN A O 1
ATOM 628 N N . SER A 1 86 ? -7.266 -5.184 13.312 1 93.62 86 SER A N 1
ATOM 629 C CA . SER A 1 86 ? -7.82 -6.02 12.258 1 93.62 86 SER A CA 1
ATOM 630 C C . SER A 1 86 ? -6.762 -6.945 11.672 1 93.62 86 SER A C 1
ATOM 632 O O . SER A 1 86 ? -7.07 -8.062 11.25 1 93.62 86 SER A O 1
ATOM 634 N N . PHE A 1 87 ? -5.52 -6.539 11.664 1 91 87 PHE A N 1
ATOM 635 C CA . PHE A 1 87 ? -4.453 -7.316 11.047 1 91 87 PHE A CA 1
ATOM 636 C C . PHE A 1 87 ? -3.572 -7.965 12.109 1 91 87 PHE A C 1
ATOM 638 O O . PHE A 1 87 ? -2.635 -8.695 11.789 1 91 87 PHE A O 1
ATOM 645 N N . GLU A 1 88 ? -3.824 -7.621 13.375 1 89.75 88 GLU A N 1
ATOM 646 C CA . GLU A 1 88 ? -3.053 -8.148 14.492 1 89.75 88 GLU A CA 1
ATOM 647 C C . GLU A 1 88 ? -1.583 -7.75 14.391 1 89.75 88 GLU A C 1
ATOM 649 O O . GLU A 1 88 ? -0.696 -8.602 14.492 1 89.75 88 GLU A O 1
ATOM 654 N N . ILE A 1 89 ? -1.371 -6.512 14.172 1 86.94 89 ILE A N 1
ATOM 655 C CA . ILE A 1 89 ? -0.035 -5.93 14.117 1 86.94 89 ILE A CA 1
ATOM 656 C C . ILE A 1 89 ? 0.027 -4.691 15.008 1 86.94 89 ILE A C 1
ATOM 658 O O . ILE A 1 89 ? -1.009 -4.152 15.406 1 86.94 89 ILE A O 1
ATOM 662 N N . ASP A 1 90 ? 1.255 -4.371 15.352 1 88.31 90 ASP A N 1
ATOM 663 C CA . ASP A 1 90 ? 1.472 -3.121 16.078 1 88.31 90 ASP A CA 1
ATOM 664 C C . ASP A 1 90 ? 1.681 -1.956 15.109 1 88.31 90 ASP A C 1
ATOM 666 O O . ASP A 1 90 ? 2.514 -2.033 14.203 1 88.31 90 ASP A O 1
ATOM 670 N N . VAL A 1 91 ? 0.859 -0.985 15.242 1 90.31 91 VAL A N 1
ATOM 671 C CA . VAL A 1 91 ? 1.003 0.229 14.445 1 90.31 91 VAL A CA 1
ATOM 672 C C . VAL A 1 91 ? 1.353 1.406 15.352 1 90.31 91 VAL A C 1
ATOM 674 O O . VAL A 1 91 ? 0.585 1.752 16.25 1 90.31 91 VAL A O 1
ATOM 677 N N . LYS A 1 92 ? 2.475 1.961 15.094 1 88.19 92 LYS A N 1
ATOM 678 C CA . LYS A 1 92 ? 2.945 3.109 15.867 1 88.19 92 LYS A CA 1
ATOM 679 C C . LYS A 1 92 ? 2.988 4.367 15.008 1 88.19 92 LYS A C 1
ATOM 681 O O . LYS A 1 92 ? 3.475 4.336 13.875 1 88.19 92 LYS A O 1
ATOM 686 N N . ILE A 1 93 ? 2.451 5.418 15.594 1 87.25 93 ILE A N 1
ATOM 687 C CA . ILE A 1 93 ? 2.459 6.711 14.914 1 87.25 93 ILE A CA 1
ATOM 688 C C . ILE A 1 93 ? 3.295 7.707 15.711 1 87.25 93 ILE A C 1
ATOM 690 O O . ILE A 1 93 ? 3.133 7.828 16.938 1 87.25 93 ILE A O 1
ATOM 694 N N . ASP A 1 94 ? 4.23 8.336 15.023 1 84.12 94 ASP A N 1
ATOM 695 C CA . ASP A 1 94 ? 5.051 9.406 15.586 1 84.12 94 ASP A CA 1
ATOM 696 C C . ASP A 1 94 ? 4.828 10.719 14.844 1 84.12 94 ASP A C 1
ATOM 698 O O . ASP A 1 94 ? 5.062 10.805 13.641 1 84.12 94 ASP A O 1
ATOM 702 N N . TYR A 1 95 ? 4.371 11.648 15.641 1 78.62 95 TYR A N 1
ATOM 703 C CA . TYR A 1 95 ? 4.109 12.969 15.078 1 78.62 95 TYR A CA 1
ATOM 704 C C . TYR A 1 95 ? 5.184 13.961 15.508 1 78.62 95 TYR A C 1
ATOM 706 O O . TYR A 1 95 ? 5.508 14.07 16.688 1 78.62 95 TYR A O 1
ATOM 714 N N . GLN A 1 96 ? 5.809 14.484 14.5 1 74.5 96 GLN A N 1
ATOM 715 C CA . GLN A 1 96 ? 6.746 15.57 14.773 1 74.5 96 GLN A CA 1
ATOM 716 C C . GLN A 1 96 ? 6.242 16.891 14.203 1 74.5 96 GLN A C 1
ATOM 718 O O . GLN A 1 96 ? 5.906 16.969 13.016 1 74.5 96 GLN A O 1
ATOM 723 N N . SER A 1 97 ? 6.156 17.75 15.148 1 65.31 97 SER A N 1
ATOM 724 C CA . SER A 1 97 ? 5.727 19.062 14.695 1 65.31 97 SER A CA 1
ATOM 725 C C . SER A 1 97 ? 6.859 19.812 13.992 1 65.31 97 SER A C 1
ATOM 727 O O . SER A 1 97 ? 8.008 19.766 14.438 1 65.31 97 SER A O 1
ATOM 729 N N . GLY A 1 98 ? 7.062 19.875 12.82 1 57.19 98 GLY A N 1
ATOM 730 C CA . GLY A 1 98 ? 8.062 20.703 12.164 1 57.19 98 GLY A CA 1
ATOM 731 C C . GLY A 1 98 ? 7.848 22.188 12.398 1 57.19 98 GLY A C 1
ATOM 732 O O . GLY A 1 98 ? 6.723 22.625 12.648 1 57.19 98 GLY A O 1
ATOM 733 N N . TYR A 1 99 ? 9.031 22.828 13.055 1 50.19 99 TYR A N 1
ATOM 734 C CA . TYR A 1 99 ? 9.016 24.281 13.211 1 50.19 99 TYR A CA 1
ATOM 735 C C . TYR A 1 99 ? 8.727 24.969 11.875 1 50.19 99 TYR A C 1
ATOM 737 O O . TYR A 1 99 ? 9.164 24.484 10.82 1 50.19 99 TYR A O 1
ATOM 745 N N . PRO A 1 100 ? 7.855 25.891 11.883 1 45.59 100 PRO A N 1
ATOM 746 C CA . PRO A 1 100 ? 7.715 26.812 10.75 1 45.59 100 PRO A CA 1
ATOM 747 C C . PRO A 1 100 ? 9.055 27.344 10.258 1 45.59 100 PRO A C 1
ATOM 749 O O . PRO A 1 100 ? 9.984 27.516 11.047 1 45.59 100 PRO A O 1
ATOM 752 N N . ALA A 1 101 ? 9.766 27.016 9.297 1 42.78 101 ALA A N 1
ATOM 753 C CA . ALA A 1 101 ? 10.766 28 8.891 1 42.78 101 ALA A CA 1
ATOM 754 C C . ALA A 1 101 ? 10.445 29.375 9.469 1 42.78 101 ALA A C 1
ATOM 756 O O . ALA A 1 101 ? 9.297 29.672 9.805 1 42.78 101 ALA A O 1
ATOM 757 N N . THR A 1 102 ? 11.477 30.359 9.68 1 38.56 102 THR A N 1
ATOM 758 C CA . THR A 1 102 ? 11.359 31.766 10 1 38.56 102 THR A CA 1
ATOM 759 C C . THR A 1 102 ? 10.141 32.375 9.312 1 38.56 102 THR A C 1
ATOM 761 O O . THR A 1 102 ? 9.969 33.594 9.297 1 38.56 102 THR A O 1
ATOM 764 N N . ILE A 1 103 ? 9.781 32.094 8.07 1 41.19 103 ILE A N 1
ATOM 765 C CA . ILE A 1 103 ? 8.867 33.125 7.605 1 41.19 103 ILE A CA 1
ATOM 766 C C . ILE A 1 103 ? 7.719 33.281 8.602 1 41.19 103 ILE A C 1
ATOM 768 O O . ILE A 1 103 ? 7.234 32.312 9.164 1 41.19 103 ILE A O 1
ATOM 772 N N . ASN A 1 104 ? 7.211 34.562 8.93 1 37 104 ASN A N 1
ATOM 773 C CA . ASN A 1 104 ? 6.102 35.094 9.703 1 37 104 ASN A CA 1
ATOM 774 C C . ASN A 1 104 ? 4.945 34.125 9.805 1 37 104 ASN A C 1
ATOM 776 O O . ASN A 1 104 ? 4.016 34.312 10.594 1 37 104 ASN A O 1
ATOM 780 N N . ASN A 1 105 ? 4.156 33.812 8.695 1 42.12 105 ASN A N 1
ATOM 781 C CA . ASN A 1 105 ? 2.736 33.469 8.766 1 42.12 105 ASN A CA 1
ATOM 782 C C . ASN A 1 105 ? 2.502 32.125 9.461 1 42.12 105 ASN A C 1
ATOM 784 O O . ASN A 1 105 ? 3.297 31.203 9.312 1 42.12 105 ASN A O 1
ATOM 788 N N . HIS A 1 106 ? 1.646 31.969 10.531 1 43.91 106 HIS A N 1
ATOM 789 C CA . HIS A 1 106 ? 0.913 31.031 11.367 1 43.91 106 HIS A CA 1
ATOM 790 C C . HIS A 1 106 ? 0.795 29.672 10.688 1 43.91 106 HIS A C 1
ATOM 792 O O . HIS A 1 106 ? 0.056 28.797 11.156 1 43.91 106 HIS A O 1
ATOM 798 N N . GLU A 1 107 ? 0.713 29.625 9.5 1 45.31 107 GLU A N 1
ATOM 799 C CA . GLU A 1 107 ? 0.056 28.531 8.797 1 45.31 107 GLU A CA 1
ATOM 800 C C . GLU A 1 107 ? 0.661 27.188 9.195 1 45.31 107 GLU A C 1
ATOM 802 O O . GLU A 1 107 ? 1.646 27.141 9.938 1 45.31 107 GLU A O 1
ATOM 807 N N . GLN A 1 108 ? 1.056 26.203 8.125 1 48.56 108 GLN A N 1
ATOM 808 C CA . GLN A 1 108 ? 0.859 24.781 7.918 1 48.56 108 GLN A CA 1
ATOM 809 C C . GLN A 1 108 ? 1.932 23.969 8.641 1 48.56 108 GLN A C 1
ATOM 811 O O . GLN A 1 108 ? 3.123 24.109 8.367 1 48.56 108 GLN A O 1
ATOM 816 N N . SER A 1 109 ? 1.829 23.828 9.891 1 49.84 109 SER A N 1
ATOM 817 C CA . SER A 1 109 ? 2.643 22.859 10.633 1 49.84 109 SER A CA 1
ATOM 818 C C . SER A 1 109 ? 2.729 21.531 9.898 1 49.84 109 SER A C 1
ATOM 820 O O . SER A 1 109 ? 1.723 21.031 9.391 1 49.84 109 SER A O 1
ATOM 822 N N . VAL A 1 110 ? 3.725 21.344 9.133 1 54.75 110 VAL A N 1
ATOM 823 C CA . VAL A 1 110 ? 4.086 20.062 8.547 1 54.75 110 VAL A CA 1
ATOM 824 C C . VAL A 1 110 ? 4.363 19.047 9.648 1 54.75 110 VAL A C 1
ATOM 826 O O . VAL A 1 110 ? 5.145 19.312 10.562 1 54.75 110 VAL A O 1
ATOM 829 N N . GLU A 1 111 ? 3.381 18.219 9.969 1 57.81 111 GLU A N 1
ATOM 830 C CA . GLU A 1 111 ? 3.662 17.078 10.828 1 57.81 111 GLU A CA 1
ATOM 831 C C . GLU A 1 111 ? 4.082 15.859 10 1 57.81 111 GLU A C 1
ATOM 833 O O . GLU A 1 111 ? 3.477 15.57 8.969 1 57.81 111 GLU A O 1
ATOM 838 N N . ILE A 1 112 ? 5.34 15.469 10.289 1 58.97 112 ILE A N 1
ATOM 839 C CA . ILE A 1 112 ? 5.824 14.227 9.695 1 58.97 112 ILE A CA 1
ATOM 840 C C . ILE A 1 112 ? 5.289 13.039 10.484 1 58.97 112 ILE A C 1
ATOM 842 O O . ILE A 1 112 ? 5.379 13.008 11.719 1 58.97 112 ILE A O 1
ATOM 846 N N . VAL A 1 113 ? 4.527 12.289 9.867 1 61.66 113 VAL A N 1
ATOM 847 C CA . VAL A 1 113 ? 4 11.07 10.469 1 61.66 113 VAL A CA 1
ATOM 848 C C . VAL A 1 113 ? 4.809 9.867 9.984 1 61.66 113 VAL A C 1
ATOM 850 O O . VAL A 1 113 ? 5.035 9.703 8.781 1 61.66 113 VAL A O 1
ATOM 853 N N . ARG A 1 114 ? 5.566 9.32 11 1 67.12 114 ARG A N 1
ATOM 854 C CA . ARG A 1 114 ? 6.172 8.016 10.727 1 67.12 114 ARG A CA 1
ATOM 855 C C . ARG A 1 114 ? 5.324 6.887 11.305 1 67.12 114 ARG A C 1
ATOM 857 O O . ARG A 1 114 ? 4.918 6.945 12.469 1 67.12 114 ARG A O 1
ATOM 864 N N . ARG A 1 115 ? 4.969 5.988 10.398 1 62.12 115 ARG A N 1
ATOM 865 C CA . ARG A 1 115 ? 4.219 4.828 10.867 1 62.12 115 ARG A CA 1
ATOM 866 C C . ARG A 1 115 ? 4.977 3.537 10.586 1 62.12 115 ARG A C 1
ATOM 868 O O . ARG A 1 115 ? 5.633 3.408 9.555 1 62.12 115 ARG A O 1
ATOM 875 N N . CYS A 1 116 ? 5.031 2.697 11.648 1 67.38 116 CYS A N 1
ATOM 876 C CA . CYS A 1 116 ? 5.652 1.384 11.531 1 67.38 116 CYS A CA 1
ATOM 877 C C . CYS A 1 116 ? 4.645 0.277 11.812 1 67.38 116 CYS A C 1
ATOM 879 O O . CYS A 1 116 ? 3.787 0.421 12.688 1 67.38 116 CYS A O 1
ATOM 881 N N . CYS A 1 117 ? 4.535 -0.561 10.93 1 72.75 117 CYS A N 1
ATOM 882 C CA . CYS A 1 117 ? 3.811 -1.809 11.148 1 72.75 117 CYS A CA 1
ATOM 883 C C . CYS A 1 117 ? 4.773 -2.957 11.43 1 72.75 117 CYS A C 1
ATOM 885 O O . CYS A 1 117 ? 5.73 -3.168 10.68 1 72.75 117 CYS A O 1
ATOM 887 N N . THR A 1 118 ? 4.625 -3.498 12.656 1 70.75 118 THR A N 1
ATOM 888 C CA . THR A 1 118 ? 5.465 -4.652 12.953 1 70.75 118 THR A CA 1
ATOM 889 C C . THR A 1 118 ? 4.617 -5.84 13.398 1 70.75 118 THR A C 1
ATOM 891 O O . THR A 1 118 ? 3.596 -5.664 14.062 1 70.75 118 THR A O 1
ATOM 894 N N . LYS A 1 119 ? 4.988 -7.055 12.906 1 70.19 119 LYS A N 1
ATOM 895 C CA . LYS A 1 119 ? 4.336 -8.289 13.336 1 70.19 119 LYS A CA 1
ATOM 896 C C . LYS A 1 119 ? 4.41 -8.445 14.852 1 70.19 119 LYS A C 1
ATOM 898 O O . LYS A 1 119 ? 5.445 -8.18 15.461 1 70.19 119 LYS A O 1
ATOM 903 N N . VAL A 1 120 ? 3.266 -8.719 15.477 1 57.44 120 VAL A N 1
ATOM 904 C CA . VAL A 1 120 ? 3.246 -9 16.906 1 57.44 120 VAL A CA 1
ATOM 905 C C . VAL A 1 120 ? 3.723 -10.43 17.156 1 57.44 120 VAL A C 1
ATOM 907 O O . VAL A 1 120 ? 3.143 -11.383 16.641 1 57.44 120 VAL A O 1
ATOM 910 N N . ILE A 1 121 ? 4.945 -10.711 17.297 1 50.75 121 ILE A N 1
ATOM 911 C CA . ILE A 1 121 ? 5.363 -12.031 17.75 1 50.75 121 ILE A CA 1
ATOM 912 C C . ILE A 1 121 ? 4.797 -12.312 19.141 1 50.75 121 ILE A C 1
ATOM 914 O O . ILE A 1 121 ? 4.832 -11.445 20.016 1 50.75 121 ILE A O 1
ATOM 918 N N . GLY A 1 122 ? 3.926 -13.234 19.188 1 45.97 122 GLY A N 1
ATOM 919 C CA . GLY A 1 122 ? 3.418 -13.656 20.484 1 45.97 122 GLY A CA 1
ATOM 920 C C . GLY A 1 122 ? 4.492 -13.727 21.547 1 45.97 122 GLY A C 1
ATOM 921 O O . GLY A 1 122 ? 5.602 -14.195 21.297 1 45.97 122 GLY A O 1
ATOM 922 N N . THR A 1 123 ? 4.598 -12.734 22.344 1 38.72 123 THR A N 1
ATOM 923 C CA . THR A 1 123 ? 5.414 -12.797 23.562 1 38.72 123 THR A CA 1
ATOM 924 C C . THR A 1 123 ? 5.156 -14.094 24.312 1 38.72 123 THR A C 1
ATOM 926 O O . THR A 1 123 ? 5.723 -14.312 25.391 1 38.72 123 THR A O 1
ATOM 929 N N . GLU A 1 124 ? 4.34 -15.07 24 1 37.84 124 GLU A N 1
ATOM 930 C CA . GLU A 1 124 ? 4.32 -16.109 25.031 1 37.84 124 GLU A CA 1
ATOM 931 C C . GLU A 1 124 ? 5.688 -16.766 25.188 1 37.84 124 GLU A C 1
ATOM 933 O O . GLU A 1 124 ? 6.02 -17.297 26.25 1 37.84 124 GLU A O 1
ATOM 938 N N . GLY A 1 125 ? 6.41 -17.266 24.172 1 34.56 125 GLY A N 1
ATOM 939 C CA . GLY A 1 125 ? 7.531 -18.125 24.5 1 34.56 125 GLY A CA 1
ATOM 940 C C . GLY A 1 125 ? 8.758 -17.359 24.969 1 34.56 125 GLY A C 1
ATOM 941 O O . GLY A 1 125 ? 9.812 -17.953 25.219 1 34.56 125 GLY A O 1
ATOM 942 N N . ILE A 1 126 ? 9.016 -16.203 24.547 1 30.92 126 ILE A N 1
ATOM 943 C CA . ILE A 1 126 ? 10.297 -15.828 25.141 1 30.92 126 ILE A CA 1
ATOM 944 C C . ILE A 1 126 ? 10.102 -15.492 26.609 1 30.92 126 ILE A C 1
ATOM 946 O O . ILE A 1 126 ? 9.469 -14.484 26.953 1 30.92 126 ILE A O 1
ATOM 950 N N . LYS A 1 127 ? 9.93 -16.562 27.5 1 32.34 127 LYS A N 1
ATOM 951 C CA . LYS A 1 127 ? 10.336 -16.422 28.906 1 32.34 127 LYS A CA 1
ATOM 952 C C . LYS A 1 127 ? 11.633 -15.633 29.016 1 32.34 127 LYS A C 1
ATOM 954 O O . LYS A 1 127 ? 12.578 -15.867 28.266 1 32.34 127 LYS A O 1
ATOM 959 N N . GLU A 1 128 ? 11.523 -14.477 29.469 1 28.81 128 GLU A N 1
ATOM 960 C CA . GLU A 1 128 ? 12.695 -13.758 29.953 1 28.81 128 GLU A CA 1
ATOM 961 C C . GLU A 1 128 ? 13.688 -14.711 30.625 1 28.81 128 GLU A C 1
ATOM 963 O O . GLU A 1 128 ? 13.336 -15.422 31.562 1 28.81 128 GLU A O 1
ATOM 968 N N . ALA A 1 129 ? 14.484 -15.344 29.844 1 30.17 129 ALA A N 1
ATOM 969 C CA . ALA A 1 129 ? 15.578 -15.961 30.578 1 30.17 129 ALA A CA 1
ATOM 970 C C . ALA A 1 129 ? 16.047 -15.047 31.719 1 30.17 129 ALA A C 1
ATOM 972 O O . ALA A 1 129 ? 16.25 -13.852 31.516 1 30.17 129 ALA A O 1
ATOM 973 N N . MET A 1 130 ? 15.602 -15.312 32.906 1 26.91 130 MET A N 1
ATOM 974 C CA . MET A 1 130 ? 16.109 -14.68 34.125 1 26.91 130 MET A CA 1
ATOM 975 C C . MET A 1 130 ? 17.609 -14.492 34.062 1 26.91 130 MET A C 1
ATOM 977 O O . MET A 1 130 ? 18.344 -15.406 33.656 1 26.91 130 MET A O 1
ATOM 981 N N . PRO A 1 131 ? 17.969 -13.195 33.875 1 29.42 131 PRO A N 1
ATOM 982 C CA . PRO A 1 131 ? 19.406 -13.008 34.062 1 29.42 131 PRO A CA 1
ATOM 983 C C . PRO A 1 131 ? 19.953 -13.812 35.25 1 29.42 131 PRO A C 1
ATOM 985 O O . PRO A 1 131 ? 19.375 -13.789 36.344 1 29.42 131 PRO A O 1
ATOM 988 N N . VAL A 1 132 ? 20.312 -15.039 35.062 1 28.03 132 VAL A N 1
ATOM 989 C CA . VAL A 1 132 ? 21.141 -15.703 36.062 1 28.03 132 VAL A CA 1
ATOM 990 C C . VAL A 1 132 ? 22.297 -14.797 36.469 1 28.03 132 VAL A C 1
ATOM 992 O O . VAL A 1 132 ? 23.062 -14.352 35.594 1 28.03 132 VAL A O 1
ATOM 995 N N . MET A 1 133 ? 22.031 -13.867 37.531 1 26.59 133 MET A N 1
ATOM 996 C CA . MET A 1 133 ? 23.094 -13.188 38.281 1 26.59 133 MET A CA 1
ATOM 997 C C . MET A 1 133 ? 24.219 -14.156 38.625 1 26.59 133 MET A C 1
ATOM 999 O O . MET A 1 133 ? 24.031 -15.086 39.406 1 26.59 133 MET A O 1
ATOM 1003 N N . GLY A 1 134 ? 24.812 -14.75 37.594 1 24.67 134 GLY A N 1
ATOM 1004 C CA . GLY A 1 134 ? 26.062 -15.367 38.031 1 24.67 134 GLY A CA 1
ATOM 1005 C C . GLY A 1 134 ? 26.906 -14.469 38.906 1 24.67 134 GLY A C 1
ATOM 1006 O O . GLY A 1 134 ? 27.219 -13.336 38.531 1 24.67 134 GLY A O 1
ATOM 1007 N N . SER A 1 135 ? 26.625 -14.523 40.312 1 26.59 135 SER A N 1
ATOM 1008 C CA . SER A 1 135 ? 27.516 -14.148 41.438 1 26.59 135 SER A CA 1
ATOM 1009 C C . SER A 1 135 ? 28.938 -14.648 41.188 1 26.59 135 SER A C 1
ATOM 1011 O O . SER A 1 135 ? 29.172 -15.859 41.125 1 26.59 135 SER A O 1
ATOM 1013 N N . GLU A 1 136 ? 29.578 -14.32 40.062 1 22.91 136 GLU A N 1
ATOM 1014 C CA . GLU A 1 136 ? 30.984 -14.633 40.312 1 22.91 136 GLU A CA 1
ATOM 1015 C C . GLU A 1 136 ? 31.5 -13.914 41.531 1 22.91 136 GLU A C 1
ATOM 1017 O O . GLU A 1 136 ? 31.359 -12.695 41.656 1 22.91 136 GLU A O 1
ATOM 1022 N N . ASP A 1 137 ? 31.375 -14.609 42.688 1 23.52 137 ASP A N 1
ATOM 1023 C CA . ASP A 1 137 ? 32.188 -14.57 43.906 1 23.52 137 ASP A CA 1
ATOM 1024 C C . ASP A 1 137 ? 33.688 -14.477 43.562 1 23.52 137 ASP A C 1
ATOM 1026 O O . ASP A 1 137 ? 34.25 -15.414 42.969 1 23.52 137 ASP A O 1
ATOM 1030 N N . PHE A 1 138 ? 34.125 -13.422 42.75 1 22.16 138 PHE A N 1
ATOM 1031 C CA . PHE A 1 138 ? 35.438 -13.109 43.281 1 22.16 138 PHE A CA 1
ATOM 1032 C C . PHE A 1 138 ? 35.312 -12.336 44.594 1 22.16 138 PHE A C 1
ATOM 1034 O O . PHE A 1 138 ? 34.312 -11.68 44.844 1 22.16 138 PHE A O 1
ATOM 1041 N N . GLY B 1 1 ? -3.693 29.953 -13.812 1 23.62 1 GLY B N 1
ATOM 1042 C CA . GLY B 1 1 ? -3.752 29.469 -12.438 1 23.62 1 GLY B CA 1
ATOM 1043 C C . GLY B 1 1 ? -3.279 28.031 -12.289 1 23.62 1 GLY B C 1
ATOM 1044 O O . GLY B 1 1 ? -3.227 27.281 -13.273 1 23.62 1 GLY B O 1
ATOM 1045 N N . ALA B 1 2 ? -2.279 27.703 -11.438 1 33.47 2 ALA B N 1
ATOM 1046 C CA . ALA B 1 2 ? -1.701 26.359 -11.43 1 33.47 2 ALA B CA 1
ATOM 1047 C C . ALA B 1 2 ? -2.793 25.297 -11.406 1 33.47 2 ALA B C 1
ATOM 1049 O O . ALA B 1 2 ? -3.689 25.328 -10.562 1 33.47 2 ALA B O 1
ATOM 1050 N N . GLN B 1 3 ? -3.383 25.016 -12.391 1 34.91 3 GLN B N 1
ATOM 1051 C CA . GLN B 1 3 ? -4.367 23.938 -12.5 1 34.91 3 GLN B CA 1
ATOM 1052 C C . GLN B 1 3 ? -4.004 22.781 -11.586 1 34.91 3 GLN B C 1
ATOM 1054 O O . GLN B 1 3 ? -2.83 22.438 -11.43 1 34.91 3 GLN B O 1
ATOM 1059 N N . PRO B 1 4 ? -4.809 22.453 -10.578 1 39.06 4 PRO B N 1
ATOM 1060 C CA . PRO B 1 4 ? -4.461 21.312 -9.727 1 39.06 4 PRO B CA 1
ATOM 1061 C C . PRO B 1 4 ? -3.84 20.156 -10.516 1 39.06 4 PRO B C 1
ATOM 1063 O O . PRO B 1 4 ? -4.445 19.672 -11.469 1 39.06 4 PRO B O 1
ATOM 1066 N N . GLU B 1 5 ? -2.795 20.312 -11.25 1 41.97 5 GLU B N 1
ATOM 1067 C CA . GLU B 1 5 ? -2.152 19.156 -11.867 1 41.97 5 GLU B CA 1
ATOM 1068 C C . GLU B 1 5 ? -2.451 17.875 -11.086 1 41.97 5 GLU B C 1
ATOM 1070 O O . GLU B 1 5 ? -2.256 17.828 -9.867 1 41.97 5 GLU B O 1
ATOM 1075 N N . ALA B 1 6 ? -3.477 17.266 -11.375 1 46.75 6 ALA B N 1
ATOM 1076 C CA . ALA B 1 6 ? -3.855 15.984 -10.797 1 46.75 6 ALA B CA 1
ATOM 1077 C C . ALA B 1 6 ? -2.623 15.164 -10.438 1 46.75 6 ALA B C 1
ATOM 1079 O O . ALA B 1 6 ? -1.903 14.688 -11.32 1 46.75 6 ALA B O 1
ATOM 1080 N N . THR B 1 7 ? -1.792 15.617 -9.5 1 58.34 7 THR B N 1
ATOM 1081 C CA . THR B 1 7 ? -0.555 14.922 -9.156 1 58.34 7 THR B CA 1
ATOM 1082 C C . THR B 1 7 ? -0.83 13.453 -8.836 1 58.34 7 THR B C 1
ATOM 1084 O O . THR B 1 7 ? -1.713 13.148 -8.031 1 58.34 7 THR B O 1
ATOM 1087 N N . THR B 1 8 ? -0.557 12.57 -9.805 1 75.19 8 THR B N 1
ATOM 1088 C CA . THR B 1 8 ? -0.582 11.125 -9.633 1 75.19 8 THR B CA 1
ATOM 1089 C C . THR B 1 8 ? 0.222 10.711 -8.398 1 75.19 8 THR B C 1
ATOM 1091 O O . THR B 1 8 ? 1.406 11.031 -8.289 1 75.19 8 THR B O 1
ATOM 1094 N N . ASP B 1 9 ? -0.454 10.188 -7.41 1 87.44 9 ASP B N 1
ATOM 1095 C CA . ASP B 1 9 ? 0.17 9.711 -6.18 1 87.44 9 ASP B CA 1
ATOM 1096 C C . ASP B 1 9 ? 0.453 8.211 -6.246 1 87.44 9 ASP B C 1
ATOM 1098 O O . ASP B 1 9 ? -0.459 7.395 -6.105 1 87.44 9 ASP B O 1
ATOM 1102 N N . CYS B 1 10 ? 1.687 7.883 -6.535 1 91.56 10 CYS B N 1
ATOM 1103 C CA . CYS B 1 10 ? 2.064 6.484 -6.707 1 91.56 10 CYS B CA 1
ATOM 1104 C C . CYS B 1 10 ? 1.897 5.711 -5.402 1 91.56 10 CYS B C 1
ATOM 1106 O O . CYS B 1 10 ? 1.73 4.488 -5.414 1 91.56 10 CYS B O 1
ATOM 1108 N N . VAL B 1 11 ? 1.922 6.453 -4.309 1 92.81 11 VAL B N 1
ATOM 1109 C CA . VAL B 1 11 ? 1.729 5.762 -3.041 1 92.81 11 VAL B CA 1
ATOM 1110 C C . VAL B 1 11 ? 0.321 5.176 -2.979 1 92.81 11 VAL B C 1
ATOM 1112 O O . VAL B 1 11 ? 0.145 3.994 -2.676 1 92.81 11 VAL B O 1
ATOM 1115 N N . VAL B 1 12 ? -0.611 5.941 -3.35 1 93.81 12 VAL B N 1
ATOM 1116 C CA . VAL B 1 12 ? -2 5.5 -3.285 1 93.81 12 VAL B CA 1
ATOM 1117 C C . VAL B 1 12 ? -2.252 4.426 -4.344 1 93.81 12 VAL B C 1
ATOM 1119 O O . VAL B 1 12 ? -2.885 3.406 -4.062 1 93.81 12 VAL B O 1
ATOM 1122 N N . ALA B 1 13 ? -1.734 4.668 -5.484 1 93.31 13 ALA B N 1
ATOM 1123 C CA . ALA B 1 13 ? -1.879 3.691 -6.562 1 93.31 13 ALA B CA 1
ATOM 1124 C C . ALA B 1 13 ? -1.275 2.348 -6.168 1 93.31 13 ALA B C 1
ATOM 1126 O O . ALA B 1 13 ? -1.867 1.296 -6.418 1 93.31 13 ALA B O 1
ATOM 1127 N N . THR B 1 14 ? -0.135 2.443 -5.566 1 93.88 14 THR B N 1
ATOM 1128 C CA . THR B 1 14 ? 0.568 1.236 -5.145 1 93.88 14 THR B CA 1
ATOM 1129 C C . THR B 1 14 ? -0.232 0.487 -4.082 1 93.88 14 THR B C 1
ATOM 1131 O O . THR B 1 14 ? -0.339 -0.74 -4.129 1 93.88 14 THR B O 1
ATOM 1134 N N . ALA B 1 15 ? -0.78 1.223 -3.162 1 95 15 ALA B N 1
ATOM 1135 C CA . ALA B 1 15 ? -1.602 0.593 -2.131 1 95 15 ALA B CA 1
ATOM 1136 C C . ALA B 1 15 ? -2.803 -0.12 -2.748 1 95 15 ALA B C 1
ATOM 1138 O O . ALA B 1 15 ? -3.104 -1.263 -2.395 1 95 15 ALA B O 1
ATOM 1139 N N . ALA B 1 16 ? -3.473 0.481 -3.66 1 95.69 16 ALA B N 1
ATOM 1140 C CA . ALA B 1 16 ? -4.605 -0.127 -4.355 1 95.69 16 ALA B CA 1
ATOM 1141 C C . ALA B 1 16 ? -4.172 -1.381 -5.113 1 95.69 16 ALA B C 1
ATOM 1143 O O . ALA B 1 16 ? -4.867 -2.4 -5.082 1 95.69 16 ALA B O 1
ATOM 1144 N N . LEU B 1 17 ? -3.084 -1.275 -5.789 1 95 17 LEU B N 1
ATOM 1145 C CA . LEU B 1 17 ? -2.547 -2.393 -6.555 1 95 17 LEU B CA 1
ATOM 1146 C C . LEU B 1 17 ? -2.285 -3.596 -5.656 1 95 17 LEU B C 1
ATOM 1148 O O . LEU B 1 17 ? -2.691 -4.715 -5.977 1 95 17 LEU B O 1
ATOM 1152 N N . VAL B 1 18 ? -1.646 -3.311 -4.539 1 95.12 18 VAL B N 1
ATOM 1153 C CA . VAL B 1 18 ? -1.313 -4.367 -3.592 1 95.12 18 VAL B CA 1
ATOM 1154 C C . VAL B 1 18 ? -2.584 -5.098 -3.162 1 95.12 18 VAL B C 1
ATOM 1156 O O . VAL B 1 18 ? -2.65 -6.328 -3.213 1 95.12 18 VAL B O 1
ATOM 1159 N N . LEU B 1 19 ? -3.555 -4.402 -2.785 1 96.25 19 LEU B N 1
ATOM 1160 C CA . LEU B 1 19 ? -4.781 -5.008 -2.281 1 96.25 19 LEU B CA 1
ATOM 1161 C C . LEU B 1 19 ? -5.488 -5.801 -3.377 1 96.25 19 LEU B C 1
ATOM 1163 O O . LEU B 1 19 ? -6.004 -6.891 -3.125 1 96.25 19 LEU B O 1
ATOM 1167 N N . GLN B 1 20 ? -5.469 -5.309 -4.562 1 96.06 20 GLN B N 1
ATOM 1168 C CA . GLN B 1 20 ? -6.133 -6.012 -5.652 1 96.06 20 GLN B CA 1
ATOM 1169 C C . GLN B 1 20 ? -5.375 -7.281 -6.031 1 96.06 20 GLN B C 1
ATOM 1171 O O . GLN B 1 20 ? -5.984 -8.328 -6.273 1 96.06 20 GLN B O 1
ATOM 1176 N N . LEU B 1 21 ? -4.098 -7.199 -6.059 1 95 21 LEU B N 1
ATOM 1177 C CA . LEU B 1 21 ? -3.303 -8.383 -6.383 1 95 21 LEU B CA 1
ATOM 1178 C C . LEU B 1 21 ? -3.523 -9.484 -5.355 1 95 21 LEU B C 1
ATOM 1180 O O . LEU B 1 21 ? -3.623 -10.664 -5.711 1 95 21 LEU B O 1
ATOM 1184 N N . HIS B 1 22 ? -3.564 -9.102 -4.141 1 93.38 22 HIS B N 1
ATOM 1185 C CA . HIS B 1 22 ? -3.701 -10.07 -3.059 1 93.38 22 HIS B CA 1
ATOM 1186 C C . HIS B 1 22 ? -5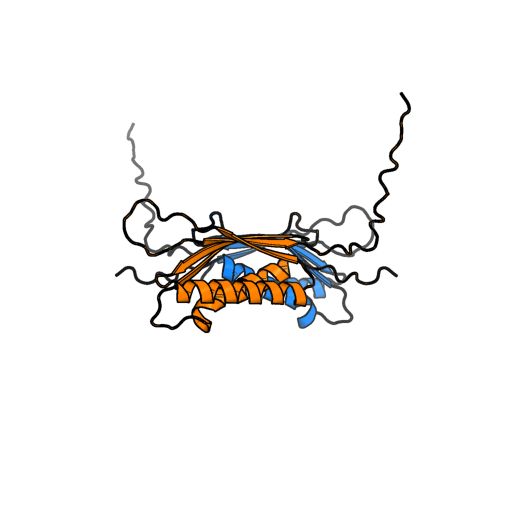.043 -10.789 -3.129 1 93.38 22 HIS B C 1
ATOM 1188 O O . HIS B 1 22 ? -5.215 -11.852 -2.521 1 93.38 22 HIS B O 1
ATOM 1194 N N . SER B 1 23 ? -5.965 -10.242 -3.814 1 95 23 SER B N 1
ATOM 1195 C CA . SER B 1 23 ? -7.289 -10.859 -3.895 1 95 23 SER B CA 1
ATOM 1196 C C . SER B 1 23 ? -7.34 -11.93 -4.98 1 95 23 SER B C 1
ATOM 1198 O O . SER B 1 23 ? -8.297 -12.703 -5.051 1 95 23 SER B O 1
ATOM 1200 N N . ILE B 1 24 ? -6.391 -12.047 -5.852 1 95.62 24 ILE B N 1
ATOM 1201 C CA . ILE B 1 24 ? -6.43 -12.859 -7.062 1 95.62 24 ILE B CA 1
ATOM 1202 C C . ILE B 1 24 ? -6.668 -14.32 -6.699 1 95.62 24 ILE B C 1
ATOM 1204 O O . ILE B 1 24 ? -7.57 -14.969 -7.242 1 95.62 24 ILE B O 1
ATOM 1208 N N . VAL B 1 25 ? -5.871 -14.836 -5.789 1 95.06 25 VAL B N 1
ATOM 1209 C CA . VAL B 1 25 ? -5.934 -16.266 -5.488 1 95.06 25 VAL B CA 1
ATOM 1210 C C . VAL B 1 25 ? -7.301 -16.609 -4.898 1 95.06 25 VAL B C 1
ATOM 1212 O O . VAL B 1 25 ? -7.945 -17.562 -5.328 1 95.06 25 VAL B O 1
ATOM 1215 N N . SER B 1 26 ? -7.797 -15.758 -4.051 1 93.81 26 SER B N 1
ATOM 1216 C CA . SER B 1 26 ? -9.055 -16.047 -3.369 1 93.81 26 SER B CA 1
ATOM 1217 C C . SER B 1 26 ? -10.242 -15.867 -4.309 1 93.81 26 SER B C 1
ATOM 1219 O O . SER B 1 26 ? -11.258 -16.547 -4.168 1 93.81 26 SER B O 1
ATOM 1221 N N . ARG B 1 27 ? -10.07 -15.078 -5.344 1 93.69 27 ARG B N 1
ATOM 1222 C CA . ARG B 1 27 ? -11.227 -14.742 -6.164 1 93.69 27 ARG B CA 1
ATOM 1223 C C . ARG B 1 27 ? -11.18 -15.469 -7.504 1 93.69 27 ARG B C 1
ATOM 1225 O O . ARG B 1 27 ? -12.203 -15.617 -8.18 1 93.69 27 ARG B O 1
ATOM 1232 N N . ASN B 1 28 ? -10.008 -15.898 -7.934 1 94.94 28 ASN B N 1
ATOM 1233 C CA . ASN B 1 28 ? -9.898 -16.375 -9.312 1 94.94 28 ASN B CA 1
ATOM 1234 C C . ASN B 1 28 ? -9.359 -17.797 -9.375 1 94.94 28 ASN B C 1
ATOM 1236 O O . ASN B 1 28 ? -9.312 -18.391 -10.445 1 94.94 28 ASN B O 1
ATOM 1240 N N . VAL B 1 29 ? -8.906 -18.312 -8.305 1 94.81 29 VAL B N 1
ATOM 1241 C CA . VAL B 1 29 ? -8.352 -19.656 -8.281 1 94.81 29 VAL B CA 1
ATOM 1242 C C . VAL B 1 29 ? -9.289 -20.578 -7.504 1 94.81 29 VAL B C 1
ATOM 1244 O O . VAL B 1 29 ? -9.805 -20.219 -6.449 1 94.81 29 VAL B O 1
ATOM 1247 N N . SER B 1 30 ? -9.531 -21.766 -8.055 1 95.25 30 SER B N 1
ATOM 1248 C CA . SER B 1 30 ? -10.375 -22.75 -7.375 1 95.25 30 SER B CA 1
ATOM 1249 C C . SER B 1 30 ? -9.836 -23.078 -5.984 1 95.25 30 SER B C 1
ATOM 1251 O O . SER B 1 30 ? -8.625 -23.219 -5.805 1 95.25 30 SER B O 1
ATOM 1253 N N . PRO B 1 31 ? -10.727 -23.281 -5.086 1 92.38 31 PRO B N 1
ATOM 1254 C CA . PRO B 1 31 ? -10.273 -23.625 -3.738 1 92.38 31 PRO B CA 1
ATOM 1255 C C . PRO B 1 31 ? -9.531 -24.969 -3.688 1 92.38 31 PRO B C 1
ATOM 1257 O O . PRO B 1 31 ? -8.805 -25.234 -2.732 1 92.38 31 PRO B O 1
ATOM 1260 N N . THR B 1 32 ? -9.75 -25.781 -4.602 1 93.88 32 THR B N 1
ATOM 1261 C CA . THR B 1 32 ? -9.117 -27.094 -4.629 1 93.88 32 THR B CA 1
ATOM 1262 C C . THR B 1 32 ? -7.719 -27 -5.238 1 93.88 32 THR B C 1
ATOM 1264 O O . THR B 1 32 ? -6.941 -27.953 -5.164 1 93.88 32 THR B O 1
ATOM 1267 N N . ASP B 1 33 ? -7.434 -25.938 -5.926 1 92.25 33 ASP B N 1
ATOM 1268 C CA . ASP B 1 33 ? -6.105 -25.719 -6.496 1 92.25 33 ASP B CA 1
ATOM 1269 C C . ASP B 1 33 ? -5.195 -25 -5.512 1 92.25 33 ASP B C 1
ATOM 1271 O O . ASP B 1 33 ? -5.645 -24.125 -4.766 1 92.25 33 ASP B O 1
ATOM 1275 N N . SER B 1 34 ? -3.961 -25.406 -5.484 1 87.69 34 SER B N 1
ATOM 1276 C CA . SER B 1 34 ? -2.977 -24.766 -4.621 1 87.69 34 SER B CA 1
ATOM 1277 C C . SER B 1 34 ? -2.252 -23.641 -5.359 1 87.69 34 SER B C 1
ATOM 1279 O O . SER B 1 34 ? -1.682 -23.859 -6.43 1 87.69 34 SER B O 1
ATOM 1281 N N . ALA B 1 35 ? -2.287 -22.438 -4.863 1 89.81 35 ALA B N 1
ATOM 1282 C CA . ALA B 1 35 ? -1.545 -21.297 -5.395 1 89.81 35 ALA B CA 1
ATOM 1283 C C . ALA B 1 35 ? -1.293 -20.266 -4.305 1 89.81 35 ALA B C 1
ATOM 1285 O O . ALA B 1 35 ? -2.078 -20.141 -3.363 1 89.81 35 ALA B O 1
ATOM 1286 N N . VAL B 1 36 ? -0.197 -19.625 -4.414 1 88 36 VAL B N 1
ATOM 1287 C CA . VAL B 1 36 ? 0.15 -18.531 -3.506 1 88 36 VAL B CA 1
ATOM 1288 C C . VAL B 1 36 ? 0.693 -17.344 -4.301 1 88 36 VAL B C 1
ATOM 1290 O O . VAL B 1 36 ? 1.512 -17.516 -5.207 1 88 36 VAL B O 1
ATOM 1293 N N . LEU B 1 37 ? 0.15 -16.25 -4.062 1 90.44 37 LEU B N 1
ATOM 1294 C CA . LEU B 1 37 ? 0.688 -14.969 -4.504 1 90.44 37 LEU B CA 1
ATOM 1295 C C . LEU B 1 37 ? 1.05 -14.094 -3.314 1 90.44 37 LEU B C 1
ATOM 1297 O O . LEU B 1 37 ? 0.201 -13.805 -2.467 1 90.44 37 LEU B O 1
ATOM 1301 N N . SER B 1 38 ? 2.283 -13.75 -3.283 1 88.69 38 SER B N 1
ATOM 1302 C CA . SER B 1 38 ? 2.744 -12.914 -2.176 1 88.69 38 SER B CA 1
ATOM 1303 C C . SER B 1 38 ? 3.559 -11.727 -2.678 1 88.69 38 SER B C 1
ATOM 1305 O O . SER B 1 38 ? 4.32 -11.852 -3.639 1 88.69 38 SER B O 1
ATOM 1307 N N . ILE B 1 39 ? 3.309 -10.656 -2.047 1 91.31 39 ILE B N 1
ATOM 1308 C CA . ILE B 1 39 ? 4.152 -9.484 -2.266 1 91.31 39 ILE B CA 1
ATOM 1309 C C . ILE B 1 39 ? 5.121 -9.32 -1.097 1 91.31 39 ILE B C 1
ATOM 1311 O O . ILE B 1 39 ? 4.699 -9.125 0.045 1 91.31 39 ILE B O 1
ATOM 1315 N N . GLY B 1 40 ? 6.328 -9.391 -1.415 1 89.44 40 GLY B N 1
ATOM 1316 C CA . GLY B 1 40 ? 7.34 -9.383 -0.369 1 89.44 40 GLY B CA 1
ATOM 1317 C C . GLY B 1 40 ? 7.805 -7.984 -0.005 1 89.44 40 GLY B C 1
ATOM 1318 O O . GLY B 1 40 ? 8.125 -7.711 1.154 1 89.44 40 GLY B O 1
ATOM 1319 N N . THR B 1 41 ? 7.898 -7.141 -1.03 1 90.94 41 THR B N 1
ATOM 1320 C CA . THR B 1 41 ? 8.398 -5.797 -0.757 1 90.94 41 THR B CA 1
ATOM 1321 C C . THR B 1 41 ? 7.574 -4.754 -1.504 1 90.94 41 THR B C 1
ATOM 1323 O O . THR B 1 41 ? 7.121 -4.996 -2.623 1 90.94 41 THR B O 1
ATOM 1326 N N . VAL B 1 42 ? 7.465 -3.633 -0.864 1 92.69 42 VAL B N 1
ATOM 1327 C CA . VAL B 1 42 ? 6.906 -2.426 -1.468 1 92.69 42 VAL B CA 1
ATOM 1328 C C . VAL B 1 42 ? 7.789 -1.226 -1.131 1 92.69 42 VAL B C 1
ATOM 1330 O O . VAL B 1 42 ? 8.078 -0.971 0.04 1 92.69 42 VAL B O 1
ATOM 1333 N N . HIS B 1 43 ? 8.172 -0.521 -2.143 1 92.62 43 HIS B N 1
ATOM 1334 C CA . HIS B 1 43 ? 8.898 0.735 -1.994 1 92.62 43 HIS B CA 1
ATOM 1335 C C . HIS B 1 43 ? 8.281 1.833 -2.855 1 92.62 43 HIS B C 1
ATOM 1337 O O . HIS B 1 43 ? 8.32 1.76 -4.086 1 92.62 43 HIS B O 1
ATOM 1343 N N . ALA B 1 44 ? 7.734 2.797 -2.16 1 92.06 44 ALA B N 1
ATOM 1344 C CA . ALA B 1 44 ? 7.117 3.918 -2.863 1 92.06 44 ALA B CA 1
ATOM 1345 C C . ALA B 1 44 ? 7.609 5.25 -2.311 1 92.06 44 ALA B C 1
ATOM 1347 O O . ALA B 1 44 ? 7.617 5.465 -1.096 1 92.06 44 ALA B O 1
ATOM 1348 N N . GLY B 1 45 ? 8.031 6.117 -3.242 1 89.56 45 GLY B N 1
ATOM 1349 C CA . GLY B 1 45 ? 8.445 7.461 -2.857 1 89.56 45 GLY B CA 1
ATOM 1350 C C . GLY B 1 45 ? 9.859 7.523 -2.332 1 89.56 45 GLY B C 1
ATOM 1351 O O . GLY B 1 45 ? 10.438 6.5 -1.96 1 89.56 45 GLY B O 1
ATOM 1352 N N . TYR B 1 46 ? 10.352 8.836 -2.219 1 84.69 46 TYR B N 1
ATOM 1353 C CA . TYR B 1 46 ? 11.75 9.023 -1.828 1 84.69 46 TYR B CA 1
ATOM 1354 C C . TYR B 1 46 ? 11.859 10.023 -0.683 1 84.69 46 TYR B C 1
ATOM 1356 O O . TYR B 1 46 ? 12.859 10.039 0.045 1 84.69 46 TYR B O 1
ATOM 1364 N N . SER B 1 47 ? 10.867 10.93 -0.599 1 83.06 47 SER B N 1
ATOM 1365 C CA . SER B 1 47 ? 10.891 11.953 0.438 1 83.06 47 SER B CA 1
ATOM 1366 C C . SER B 1 47 ? 9.523 12.109 1.093 1 83.06 47 SER B C 1
ATOM 1368 O O . SER B 1 47 ? 8.492 11.922 0.442 1 83.06 47 SER B O 1
ATOM 1370 N N . TYR B 1 48 ? 9.539 12.477 2.328 1 78.88 48 TYR B N 1
ATOM 1371 C CA . TYR B 1 48 ? 8.312 12.531 3.113 1 78.88 48 TYR B CA 1
ATOM 1372 C C . TYR B 1 48 ? 7.422 13.68 2.652 1 78.88 48 TYR B C 1
ATOM 1374 O O . TYR B 1 48 ? 6.215 13.68 2.904 1 78.88 48 TYR B O 1
ATOM 1382 N N . ASN B 1 49 ? 8.008 14.633 1.958 1 79.12 49 ASN B N 1
ATOM 1383 C CA . ASN B 1 49 ? 7.238 15.836 1.653 1 79.12 49 ASN B CA 1
ATOM 1384 C C . ASN B 1 49 ? 7.008 15.992 0.153 1 79.12 49 ASN B C 1
ATOM 1386 O O . ASN B 1 49 ? 6.609 17.062 -0.312 1 79.12 49 ASN B O 1
ATOM 1390 N N . VAL B 1 50 ? 7.328 14.992 -0.595 1 81.12 50 VAL B N 1
ATOM 1391 C CA . VAL B 1 50 ? 7.121 15.008 -2.039 1 81.12 50 VAL B CA 1
ATOM 1392 C C . VAL B 1 50 ? 6.195 13.859 -2.439 1 81.12 50 VAL B C 1
ATOM 13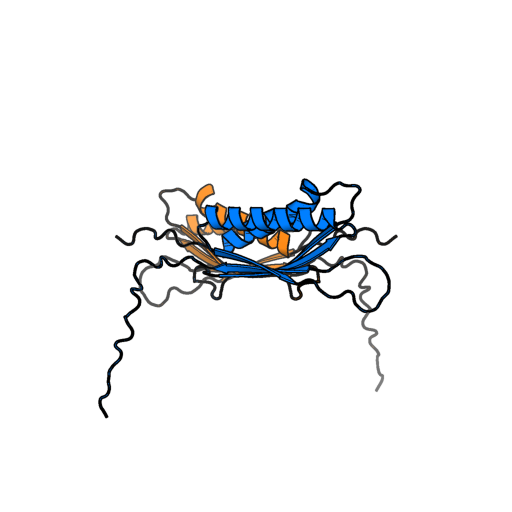94 O O . VAL B 1 50 ? 6.32 12.742 -1.925 1 81.12 50 VAL B O 1
ATOM 1397 N N . ILE B 1 51 ? 5.375 14.25 -3.279 1 84.81 51 ILE B N 1
ATOM 1398 C CA . ILE B 1 51 ? 4.488 13.219 -3.824 1 84.81 51 ILE B CA 1
ATOM 1399 C C . ILE B 1 51 ? 5.312 12.18 -4.582 1 84.81 51 ILE B C 1
ATOM 1401 O O . ILE B 1 51 ? 6.156 12.531 -5.41 1 84.81 51 ILE B O 1
ATOM 1405 N N . ALA B 1 52 ? 5.035 11 -4.254 1 88.12 52 ALA B N 1
ATOM 1406 C CA . ALA B 1 52 ? 5.789 9.914 -4.875 1 88.12 52 ALA B CA 1
ATOM 1407 C C . ALA B 1 52 ? 5.496 9.82 -6.367 1 88.12 52 ALA B C 1
ATOM 1409 O O . ALA B 1 52 ? 4.336 9.82 -6.781 1 88.12 52 ALA B O 1
ATOM 1410 N N . ASP B 1 53 ? 6.449 9.688 -7.113 1 85.19 53 ASP B N 1
ATOM 1411 C CA . ASP B 1 53 ? 6.277 9.586 -8.562 1 85.19 53 ASP B CA 1
ATOM 1412 C C . ASP B 1 53 ? 6.645 8.195 -9.062 1 85.19 53 ASP B C 1
ATOM 1414 O O . ASP B 1 53 ? 6.613 7.934 -10.266 1 85.19 53 ASP B O 1
ATOM 1418 N N . GLY B 1 54 ? 6.941 7.309 -8.109 1 87.75 54 GLY B N 1
ATOM 1419 C CA . GLY B 1 54 ? 7.293 5.945 -8.484 1 87.75 54 GLY B CA 1
ATOM 1420 C C . GLY B 1 54 ? 7.23 4.977 -7.316 1 87.75 54 GLY B C 1
ATOM 1421 O O . GLY B 1 54 ? 7.219 5.395 -6.156 1 87.75 54 GLY B O 1
ATOM 1422 N N . SER B 1 55 ? 7.191 3.744 -7.691 1 91.38 55 SER B N 1
ATOM 1423 C CA . SER B 1 55 ? 7.191 2.666 -6.707 1 91.38 55 SER B CA 1
ATOM 1424 C C . SER B 1 55 ? 7.672 1.356 -7.324 1 91.38 55 SER B C 1
ATOM 1426 O O . SER B 1 55 ? 7.656 1.197 -8.547 1 91.38 55 SER B O 1
ATOM 1428 N N . ASP B 1 56 ? 8.156 0.527 -6.453 1 89.75 56 ASP B N 1
ATOM 1429 C CA . ASP B 1 56 ? 8.578 -0.814 -6.836 1 89.75 56 ASP B CA 1
ATOM 1430 C C . ASP B 1 56 ? 7.996 -1.867 -5.898 1 89.75 56 ASP B C 1
ATOM 1432 O O . ASP B 1 56 ? 7.969 -1.673 -4.68 1 89.75 56 ASP B O 1
ATOM 1436 N N . LEU B 1 57 ? 7.578 -2.941 -6.543 1 91.69 57 LEU B N 1
ATOM 1437 C CA . LEU B 1 57 ? 7.062 -4.094 -5.812 1 91.69 57 LEU B CA 1
ATOM 1438 C C . LEU B 1 57 ? 7.734 -5.379 -6.281 1 91.69 57 LEU B C 1
ATOM 1440 O O . LEU B 1 57 ? 7.977 -5.562 -7.477 1 91.69 57 LEU B O 1
ATOM 1444 N N . THR B 1 58 ? 7.965 -6.215 -5.293 1 89.44 58 THR B N 1
ATOM 1445 C CA . THR B 1 58 ? 8.438 -7.555 -5.633 1 89.44 58 THR B CA 1
ATOM 1446 C C . THR B 1 58 ? 7.617 -8.617 -4.906 1 89.44 58 THR B C 1
ATOM 1448 O O . THR B 1 58 ? 7.195 -8.414 -3.768 1 89.44 58 THR B O 1
ATOM 1451 N N . GLY B 1 59 ? 7.445 -9.719 -5.617 1 88.31 59 GLY B N 1
ATOM 1452 C CA . GLY B 1 59 ? 6.688 -10.812 -5.035 1 88.31 59 GLY B CA 1
ATOM 1453 C C . GLY B 1 59 ? 6.91 -12.141 -5.742 1 88.31 59 GLY B C 1
ATOM 1454 O O . GLY B 1 59 ? 7.809 -12.258 -6.578 1 88.31 59 GLY B O 1
ATOM 1455 N N . THR B 1 60 ? 6.094 -13.094 -5.266 1 86.19 60 THR B N 1
ATOM 1456 C CA . THR B 1 60 ? 6.242 -14.445 -5.801 1 86.19 60 THR B CA 1
ATOM 1457 C C . THR B 1 60 ? 4.875 -15.062 -6.098 1 86.19 60 THR B C 1
ATOM 1459 O O . THR B 1 60 ? 3.893 -14.758 -5.418 1 86.19 60 THR B O 1
ATOM 1462 N N . VAL B 1 61 ? 4.902 -15.781 -7.172 1 88.06 61 VAL B N 1
ATOM 1463 C CA . VAL B 1 61 ? 3.77 -16.641 -7.492 1 88.06 61 VAL B CA 1
ATOM 1464 C C . VAL B 1 61 ? 4.215 -18.109 -7.484 1 88.06 61 VAL B C 1
ATOM 1466 O O . VAL B 1 61 ? 5.223 -18.453 -8.094 1 88.06 61 VAL B O 1
ATOM 1469 N N . ARG B 1 62 ? 3.398 -18.797 -6.727 1 84.56 62 ARG B N 1
ATOM 1470 C CA . ARG B 1 62 ? 3.635 -20.25 -6.68 1 84.56 62 ARG B CA 1
ATOM 1471 C C . ARG B 1 62 ? 2.352 -21.016 -6.957 1 84.56 62 ARG B C 1
ATOM 1473 O O . ARG B 1 62 ? 1.29 -20.688 -6.426 1 84.56 62 ARG B O 1
ATOM 1480 N N . SER B 1 63 ? 2.451 -21.938 -7.902 1 86.06 63 SER B N 1
ATOM 1481 C CA . SER B 1 63 ? 1.331 -22.828 -8.203 1 86.06 63 SER B CA 1
ATOM 1482 C C . SER B 1 63 ? 1.817 -24.188 -8.688 1 86.06 63 SER B C 1
ATOM 1484 O O . SER B 1 63 ? 2.924 -24.297 -9.219 1 86.06 63 SER B O 1
ATOM 1486 N N . PHE B 1 64 ? 0.957 -25.219 -8.477 1 84 64 PHE B N 1
ATOM 1487 C CA . PHE B 1 64 ? 1.298 -26.547 -8.938 1 84 64 PHE B CA 1
ATOM 1488 C C . PHE B 1 64 ? 0.897 -26.734 -10.398 1 84 64 PHE B C 1
ATOM 1490 O O . PHE B 1 64 ? 1.644 -27.328 -11.18 1 84 64 PHE B O 1
ATOM 1497 N N . LYS B 1 65 ? -0.234 -26.219 -10.711 1 88.19 65 LYS B N 1
ATOM 1498 C CA . LYS B 1 65 ? -0.771 -26.391 -12.055 1 88.19 65 LYS B CA 1
ATOM 1499 C C . LYS B 1 65 ? -0.427 -25.203 -12.945 1 88.19 65 LYS B C 1
ATOM 1501 O O . LYS B 1 65 ? -0.584 -24.062 -12.539 1 88.19 65 LYS B O 1
ATOM 1506 N N . LYS B 1 66 ? -0.033 -25.5 -14.188 1 86.19 66 LYS B N 1
ATOM 1507 C CA . LYS B 1 66 ? 0.329 -24.484 -15.164 1 86.19 66 LYS B CA 1
ATOM 1508 C C . LYS B 1 66 ? -0.862 -23.578 -15.484 1 86.19 66 LYS B C 1
ATOM 1510 O O . LYS B 1 66 ? -0.711 -22.359 -15.617 1 86.19 66 LYS B O 1
ATOM 1515 N N . ASP B 1 67 ? -1.978 -24.203 -15.617 1 91.19 67 ASP B N 1
ATOM 1516 C CA . ASP B 1 67 ? -3.16 -23.422 -15.977 1 91.19 67 ASP B CA 1
ATOM 1517 C C . ASP B 1 67 ? -3.516 -22.422 -14.867 1 91.19 67 ASP B C 1
ATOM 1519 O O . ASP B 1 67 ? -3.967 -21.312 -15.148 1 91.19 67 ASP B O 1
ATOM 1523 N N . VAL B 1 68 ? -3.334 -22.844 -13.633 1 92.56 68 VAL B N 1
ATOM 1524 C CA . VAL B 1 68 ? -3.572 -21.969 -12.492 1 92.56 68 VAL B CA 1
ATOM 1525 C C . VAL B 1 68 ? -2.586 -20.797 -12.523 1 92.56 68 VAL B C 1
ATOM 1527 O O . VAL B 1 68 ? -2.973 -19.641 -12.328 1 92.56 68 VAL B O 1
ATOM 1530 N N . ARG B 1 69 ? -1.411 -21.047 -12.781 1 89.25 69 ARG B N 1
ATOM 1531 C CA . ARG B 1 69 ? -0.383 -20.016 -12.883 1 89.25 69 ARG B CA 1
ATOM 1532 C C . ARG B 1 69 ? -0.726 -19 -13.969 1 89.25 69 ARG B C 1
ATOM 1534 O O . ARG B 1 69 ? -0.614 -17.797 -13.758 1 89.25 69 ARG B O 1
ATOM 1541 N N . GLU B 1 70 ? -1.116 -19.484 -15.078 1 89.81 70 GLU B N 1
ATOM 1542 C CA . GLU B 1 70 ? -1.475 -18.625 -16.188 1 89.81 70 GLU B CA 1
ATOM 1543 C C . GLU B 1 70 ? -2.666 -17.734 -15.844 1 89.81 70 GLU B C 1
ATOM 1545 O O . GLU B 1 70 ? -2.711 -16.562 -16.234 1 89.81 70 GLU B O 1
ATOM 1550 N N . THR B 1 71 ? -3.576 -18.312 -15.117 1 94.06 71 THR B N 1
ATOM 1551 C CA . THR B 1 71 ? -4.727 -17.531 -14.664 1 94.06 71 THR B CA 1
ATOM 1552 C C . THR B 1 71 ? -4.277 -16.391 -13.766 1 94.06 71 THR B C 1
ATOM 1554 O O . THR B 1 71 ? -4.734 -15.25 -13.93 1 94.06 71 THR B O 1
ATOM 1557 N N . ILE B 1 72 ? -3.391 -16.688 -12.891 1 93.12 72 ILE B N 1
ATOM 1558 C CA . ILE B 1 72 ? -2.9 -15.68 -11.953 1 93.12 72 ILE B CA 1
ATOM 1559 C C . ILE B 1 72 ? -2.146 -14.586 -12.711 1 93.12 72 ILE B C 1
ATOM 1561 O O . ILE B 1 72 ? -2.377 -13.398 -12.492 1 93.12 72 ILE B O 1
ATOM 1565 N N . ILE B 1 73 ? -1.356 -14.938 -13.633 1 89.31 73 ILE B N 1
ATOM 1566 C CA . ILE B 1 73 ? -0.541 -13.992 -14.398 1 89.31 73 ILE B CA 1
ATOM 1567 C C . ILE B 1 73 ? -1.441 -13.094 -15.242 1 89.31 73 ILE B C 1
ATOM 1569 O O . ILE B 1 73 ? -1.25 -11.875 -15.273 1 89.31 73 ILE B O 1
ATOM 1573 N N . ASN B 1 74 ? -2.379 -13.703 -15.812 1 93.12 74 ASN B N 1
ATOM 1574 C CA . ASN B 1 74 ? -3.316 -12.938 -16.625 1 93.12 74 ASN B CA 1
ATOM 1575 C C . ASN B 1 74 ? -4.094 -11.93 -15.773 1 93.12 74 ASN B C 1
ATOM 1577 O O . ASN B 1 74 ? -4.277 -10.781 -16.172 1 93.12 74 ASN B O 1
ATOM 1581 N N . ARG B 1 75 ? -4.551 -12.398 -14.641 1 95.19 75 ARG B N 1
ATOM 1582 C CA . ARG B 1 75 ? -5.273 -11.508 -13.742 1 95.19 75 ARG B CA 1
ATOM 1583 C C . ARG B 1 75 ? -4.375 -10.367 -13.266 1 95.19 75 ARG B C 1
ATOM 1585 O O . ARG B 1 75 ? -4.82 -9.227 -13.148 1 95.19 75 ARG B O 1
ATOM 1592 N N . MET B 1 76 ? -3.143 -10.688 -12.984 1 93.19 76 MET B N 1
ATOM 1593 C CA . MET B 1 76 ? -2.193 -9.664 -12.57 1 93.19 76 MET B CA 1
ATOM 1594 C C . MET B 1 76 ? -2.053 -8.586 -13.641 1 93.19 76 MET B C 1
ATOM 1596 O O . MET B 1 76 ? -2.086 -7.395 -13.336 1 93.19 76 MET B O 1
ATOM 1600 N N . HIS B 1 77 ? -1.928 -8.992 -14.859 1 92.44 77 HIS B N 1
ATOM 1601 C CA . HIS B 1 77 ? -1.794 -8.039 -15.953 1 92.44 77 HIS B CA 1
ATOM 1602 C C . HIS B 1 77 ? -3.031 -7.16 -16.078 1 92.44 77 HIS B C 1
ATOM 1604 O O . HIS B 1 77 ? -2.916 -5.945 -16.25 1 92.44 77 HIS B O 1
ATOM 1610 N N . ARG B 1 78 ? -4.156 -7.727 -15.938 1 95.94 78 ARG B N 1
ATOM 1611 C CA . ARG B 1 78 ? -5.398 -6.969 -16.047 1 95.94 78 ARG B CA 1
ATOM 1612 C C . ARG B 1 78 ? -5.52 -5.957 -14.906 1 95.94 78 ARG B C 1
ATOM 1614 O O . ARG B 1 78 ? -5.941 -4.82 -15.125 1 95.94 78 ARG B O 1
ATOM 1621 N N . ILE B 1 79 ? -5.184 -6.41 -13.766 1 95.38 79 ILE B N 1
ATOM 1622 C CA . ILE B 1 79 ? -5.234 -5.523 -12.609 1 95.38 79 ILE B CA 1
ATOM 1623 C C . ILE B 1 79 ? -4.238 -4.379 -12.789 1 95.38 79 ILE B C 1
ATOM 1625 O O . ILE B 1 79 ? -4.566 -3.217 -12.539 1 95.38 79 ILE B O 1
ATOM 1629 N N . CYS B 1 80 ? -2.998 -4.688 -13.211 1 92.69 80 CYS B N 1
ATOM 1630 C CA . CYS B 1 80 ? -1.986 -3.662 -13.445 1 92.69 80 CYS B CA 1
ATOM 1631 C C . CYS B 1 80 ? -2.467 -2.648 -14.477 1 92.69 80 CYS B C 1
ATOM 1633 O O . CYS B 1 80 ? -2.324 -1.441 -14.273 1 92.69 80 CYS B O 1
ATOM 1635 N N . ASN B 1 81 ? -3.033 -3.158 -15.5 1 93.75 81 ASN B N 1
ATOM 1636 C CA . ASN B 1 81 ? -3.578 -2.277 -16.531 1 93.75 81 ASN B CA 1
ATOM 1637 C C . ASN B 1 81 ? -4.699 -1.4 -15.977 1 93.75 81 ASN B C 1
ATOM 1639 O O . ASN B 1 81 ? -4.75 -0.202 -16.25 1 93.75 81 ASN B O 1
ATOM 1643 N N . GLY B 1 82 ? -5.578 -1.972 -15.234 1 95.62 82 GLY B N 1
ATOM 1644 C CA . GLY B 1 82 ? -6.668 -1.229 -14.617 1 95.62 82 GLY B CA 1
ATOM 1645 C C . GLY B 1 82 ? -6.188 -0.122 -13.695 1 95.62 82 GLY B C 1
ATOM 1646 O O . GLY B 1 82 ? -6.691 1.002 -13.758 1 95.62 82 GLY B O 1
ATOM 1647 N N . ILE B 1 83 ? -5.238 -0.467 -12.922 1 93.88 83 ILE B N 1
ATOM 1648 C CA . ILE B 1 83 ? -4.664 0.513 -12.008 1 93.88 83 ILE B CA 1
ATOM 1649 C C . ILE B 1 83 ? -3.986 1.626 -12.797 1 93.88 83 ILE B C 1
ATOM 1651 O O . ILE B 1 83 ? -4.137 2.807 -12.477 1 93.88 83 ILE B O 1
ATOM 1655 N N . GLY B 1 84 ? -3.189 1.247 -13.766 1 91 84 GLY B N 1
ATOM 1656 C CA . GLY B 1 84 ? -2.566 2.24 -14.625 1 91 84 GLY B CA 1
ATOM 1657 C C . GLY B 1 84 ? -3.557 3.234 -15.203 1 91 84 GLY B C 1
ATOM 1658 O O . GLY B 1 84 ? -3.324 4.445 -15.164 1 91 84 GLY B O 1
ATOM 1659 N N . GLN B 1 85 ? -4.668 2.789 -15.672 1 93 85 GLN B N 1
ATOM 1660 C CA . GLN B 1 85 ? -5.688 3.631 -16.297 1 93 85 GLN B CA 1
ATOM 1661 C C . GLN B 1 85 ? -6.391 4.496 -15.25 1 93 85 GLN B C 1
ATOM 1663 O O . GLN B 1 85 ? -6.59 5.695 -15.461 1 93 85 GLN B O 1
ATOM 1668 N N . SER B 1 86 ? -6.73 3.906 -14.141 1 93.44 86 SER B N 1
ATOM 1669 C CA . SER B 1 86 ? -7.531 4.613 -13.148 1 93.44 86 SER B CA 1
ATOM 1670 C C . SER B 1 86 ? -6.727 5.715 -12.469 1 93.44 86 SER B C 1
ATOM 1672 O O . SER B 1 86 ? -7.277 6.754 -12.094 1 93.44 86 SER B O 1
ATOM 1674 N N . PHE B 1 87 ? -5.438 5.543 -12.344 1 90.69 87 PHE B N 1
ATOM 1675 C CA . PHE B 1 87 ? -4.598 6.5 -11.633 1 90.69 87 PHE B CA 1
ATOM 1676 C C . PHE B 1 87 ? -3.752 7.309 -12.609 1 90.69 87 PHE B C 1
ATOM 1678 O O . PHE B 1 87 ? -3.008 8.203 -12.203 1 90.69 87 PHE B O 1
ATOM 1685 N N . GLU B 1 88 ? -3.832 6.941 -13.875 1 89.44 88 GLU B N 1
ATOM 1686 C CA . GLU B 1 88 ? -3.068 7.613 -14.914 1 89.44 88 GLU B CA 1
ATOM 1687 C C . GLU B 1 88 ? -1.567 7.492 -14.672 1 89.44 88 GLU B C 1
ATOM 1689 O O . GLU B 1 88 ? -0.847 8.492 -14.688 1 89.44 88 GLU B O 1
ATOM 16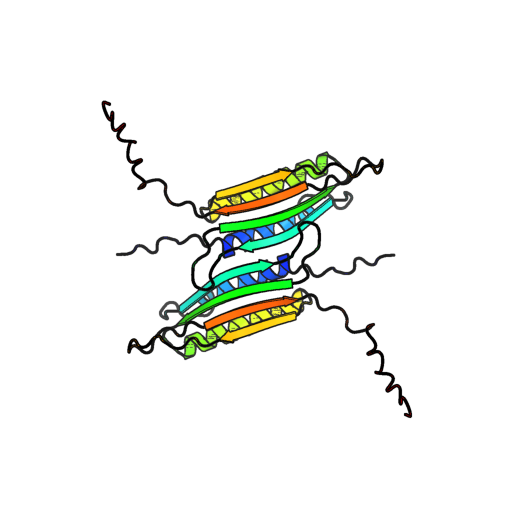94 N N . ILE B 1 89 ? -1.155 6.309 -14.438 1 86.69 89 ILE B N 1
ATOM 1695 C CA . ILE B 1 89 ? 0.253 5.977 -14.25 1 86.69 89 ILE B CA 1
ATOM 1696 C C . ILE B 1 89 ? 0.622 4.773 -15.109 1 86.69 89 ILE B C 1
ATOM 1698 O O . ILE B 1 89 ? -0.257 4.055 -15.594 1 86.69 89 ILE B O 1
ATOM 1702 N N . ASP B 1 90 ? 1.919 4.699 -15.336 1 88.44 90 ASP B N 1
ATOM 1703 C CA . ASP B 1 90 ? 2.428 3.514 -16.016 1 88.44 90 ASP B CA 1
ATOM 1704 C C . ASP B 1 90 ? 2.752 2.402 -15.031 1 88.44 90 ASP B C 1
ATOM 1706 O O . ASP B 1 90 ? 3.455 2.631 -14.039 1 88.44 90 ASP B O 1
ATOM 1710 N N . VAL B 1 91 ? 2.143 1.282 -15.242 1 90.06 91 VAL B N 1
ATOM 1711 C CA . VAL B 1 91 ? 2.43 0.111 -14.422 1 90.06 91 VAL B CA 1
ATOM 1712 C C . VAL B 1 91 ? 3.076 -0.975 -15.273 1 90.06 91 VAL B C 1
ATOM 1714 O O . VAL B 1 91 ? 2.477 -1.448 -16.25 1 90.06 91 VAL B O 1
ATOM 1717 N N . LYS B 1 92 ? 4.262 -1.306 -14.906 1 88.19 92 LYS B N 1
ATOM 1718 C CA . LYS B 1 92 ? 5.004 -2.344 -15.617 1 88.19 92 LYS B CA 1
ATOM 1719 C C . LYS B 1 92 ? 5.191 -3.58 -14.742 1 88.19 92 LYS B C 1
ATOM 1721 O O . LYS B 1 92 ? 5.531 -3.467 -13.562 1 88.19 92 LYS B O 1
ATOM 1726 N N . ILE B 1 93 ? 4.945 -4.711 -15.383 1 86.94 93 ILE B N 1
ATOM 1727 C CA . ILE B 1 93 ? 5.121 -5.984 -14.695 1 86.94 93 ILE B CA 1
ATOM 1728 C C . ILE B 1 93 ? 6.195 -6.809 -15.398 1 86.94 93 ILE B C 1
ATOM 1730 O O . ILE B 1 93 ? 6.176 -6.945 -16.625 1 86.94 93 ILE B O 1
ATOM 1734 N N . ASP B 1 94 ? 7.156 -7.254 -14.602 1 84 94 ASP B N 1
ATOM 1735 C CA . ASP B 1 94 ? 8.203 -8.156 -15.07 1 84 94 ASP B CA 1
ATOM 1736 C C . ASP B 1 94 ? 8.148 -9.5 -14.344 1 84 94 ASP B C 1
ATOM 1738 O O . ASP B 1 94 ? 8.258 -9.547 -13.117 1 84 94 ASP B O 1
ATOM 1742 N N . TYR B 1 95 ? 7.945 -10.484 -15.172 1 78.25 95 TYR B N 1
ATOM 1743 C CA . TYR B 1 95 ? 7.859 -11.836 -14.625 1 78.25 95 TYR B CA 1
ATOM 1744 C C . TYR B 1 95 ? 9.125 -12.625 -14.938 1 78.25 95 TYR B C 1
ATOM 1746 O O . TYR B 1 95 ? 9.562 -12.672 -16.094 1 78.25 95 TYR B O 1
ATOM 1754 N N . GLN B 1 96 ? 9.75 -13.031 -13.875 1 74.88 96 GLN B N 1
ATOM 1755 C CA . GLN B 1 96 ? 10.891 -13.93 -14.047 1 74.88 96 GLN B CA 1
ATOM 1756 C C . GLN B 1 96 ? 10.586 -15.32 -13.5 1 74.88 96 GLN B C 1
ATOM 1758 O O . GLN B 1 96 ? 10.219 -15.469 -12.336 1 74.88 96 GLN B O 1
ATOM 1763 N N . SER B 1 97 ? 10.727 -16.172 -14.453 1 65.5 97 SER B N 1
ATOM 1764 C CA . SER B 1 97 ? 10.5 -17.562 -14.023 1 65.5 97 SER B CA 1
ATOM 1765 C C . SER B 1 97 ? 11.688 -18.078 -13.219 1 65.5 97 SER B C 1
ATOM 1767 O O . SER B 1 97 ? 12.844 -17.812 -13.562 1 65.5 97 SER B O 1
ATOM 1769 N N . GLY B 1 98 ? 11.789 -18.094 -12.055 1 57.88 98 GLY B N 1
ATOM 1770 C CA . GLY B 1 98 ? 12.867 -18.719 -11.305 1 57.88 98 GLY B CA 1
ATOM 1771 C C . GLY B 1 98 ? 12.922 -20.234 -11.492 1 57.88 98 GLY B C 1
ATOM 1772 O O . GLY B 1 98 ? 11.922 -20.859 -11.844 1 57.88 98 GLY B O 1
ATOM 1773 N N . TYR B 1 99 ? 14.266 -20.656 -11.977 1 50.66 99 TYR B N 1
ATOM 1774 C CA . TYR B 1 99 ? 14.508 -22.094 -12.086 1 50.66 99 TYR B CA 1
ATOM 1775 C C . TYR B 1 99 ? 14.234 -22.797 -10.758 1 50.66 99 TYR B C 1
ATOM 1777 O O . TYR B 1 99 ? 14.477 -22.234 -9.688 1 50.66 99 TYR B O 1
ATOM 1785 N N . PRO B 1 100 ? 13.516 -23.828 -10.797 1 45.91 100 PRO B N 1
ATOM 1786 C CA . PRO B 1 100 ? 13.422 -24.734 -9.656 1 45.91 100 PRO B CA 1
ATOM 1787 C C . PRO B 1 100 ? 14.781 -25.031 -9.023 1 45.91 100 PRO B C 1
ATOM 1789 O O . PRO B 1 100 ? 15.805 -25.031 -9.711 1 45.91 100 PRO B O 1
ATOM 1792 N N . ALA B 1 101 ? 15.32 -24.547 -8.008 1 43.06 101 ALA B N 1
ATOM 1793 C CA . ALA B 1 101 ? 16.438 -25.344 -7.504 1 43.06 101 ALA B CA 1
ATOM 1794 C C . ALA B 1 101 ? 16.406 -26.766 -8.086 1 43.06 101 ALA B C 1
ATOM 1796 O O . ALA B 1 101 ? 15.359 -27.25 -8.508 1 43.06 101 ALA B O 1
ATOM 1797 N N . THR B 1 102 ? 17.609 -27.484 -8.242 1 39.25 102 THR B N 1
ATOM 1798 C CA . THR B 1 102 ? 17.781 -28.906 -8.555 1 39.25 102 THR B CA 1
ATOM 1799 C C . THR B 1 102 ? 16.656 -29.734 -7.941 1 39.25 102 THR B C 1
ATOM 1801 O O . THR B 1 102 ? 16.719 -30.953 -7.91 1 39.25 102 THR B O 1
ATOM 1804 N N . ILE B 1 103 ? 16.078 -29.453 -6.793 1 41.56 103 ILE B N 1
ATOM 1805 C CA . ILE B 1 103 ? 15.312 -30.641 -6.43 1 41.56 103 ILE B CA 1
ATOM 1806 C C . ILE B 1 103 ? 14.367 -31.016 -7.566 1 41.56 103 ILE B C 1
ATOM 1808 O O . ILE B 1 103 ? 13.797 -30.125 -8.219 1 41.56 103 ILE B O 1
ATOM 1812 N N . ASN B 1 104 ? 14.164 -32.312 -7.977 1 38.09 104 ASN B N 1
ATOM 1813 C CA . ASN B 1 104 ? 13.289 -33.031 -8.883 1 38.09 104 ASN B CA 1
ATOM 1814 C C . ASN B 1 104 ? 11.977 -32.281 -9.125 1 38.09 104 ASN B C 1
ATOM 1816 O O . ASN B 1 104 ? 11.141 -32.719 -9.914 1 38.09 104 ASN B O 1
ATOM 1820 N N . ASN B 1 105 ? 11.086 -31.984 -8.078 1 43.12 105 ASN B N 1
ATOM 1821 C CA . ASN B 1 105 ? 9.656 -31.859 -8.312 1 43.12 105 ASN B CA 1
ATOM 1822 C C . ASN B 1 105 ? 9.32 -30.594 -9.094 1 43.12 105 ASN B C 1
ATOM 1824 O O . ASN B 1 105 ? 9.867 -29.531 -8.812 1 43.12 105 ASN B O 1
ATOM 1828 N N . HIS B 1 106 ? 8.844 -30.562 -10.375 1 44.28 106 HIS B N 1
ATOM 1829 C CA . HIS B 1 106 ? 8.164 -29.734 -11.367 1 44.28 106 HIS B CA 1
ATOM 1830 C C . HIS B 1 106 ? 7.562 -28.484 -10.727 1 44.28 106 HIS B C 1
ATOM 1832 O O . HIS B 1 106 ? 6.848 -27.734 -11.383 1 44.28 106 HIS B O 1
ATOM 1838 N N . GLU B 1 107 ? 7.121 -28.5 -9.586 1 46.09 107 GLU B N 1
ATOM 1839 C CA . GLU B 1 107 ? 6.051 -27.656 -9.062 1 46.09 107 GLU B CA 1
ATOM 1840 C C . GLU B 1 107 ? 6.395 -26.188 -9.211 1 46.09 107 GLU B C 1
ATOM 1842 O O . GLU B 1 107 ? 5.637 -25.422 -9.812 1 46.09 107 GLU B O 1
ATOM 1847 N N . GLN B 1 108 ? 6.879 -25.391 -8.07 1 48.81 108 GLN B N 1
ATOM 1848 C CA . GLN B 1 108 ? 6.512 -24.047 -7.637 1 48.81 108 GLN B CA 1
ATOM 1849 C C . GLN B 1 108 ? 7.332 -22.984 -8.367 1 48.81 108 GLN B C 1
ATOM 1851 O O . GLN B 1 108 ? 8.555 -22.906 -8.195 1 48.81 108 GLN B O 1
ATOM 1856 N N . SER B 1 109 ? 7.18 -22.828 -9.625 1 49.94 109 SER B N 1
ATOM 1857 C CA . SER B 1 109 ? 7.848 -21.703 -10.266 1 49.94 109 SER B CA 1
ATOM 1858 C C . SER B 1 109 ? 7.621 -20.422 -9.492 1 49.94 109 SER B C 1
ATOM 1860 O O . SER B 1 109 ? 6.504 -20.141 -9.047 1 49.94 109 SER B O 1
ATOM 1862 N N . VAL B 1 110 ? 8.531 -20.078 -8.664 1 54.25 110 VAL B N 1
ATOM 1863 C CA . VAL B 1 110 ? 8.539 -18.766 -8.016 1 54.25 110 VAL B CA 1
ATOM 1864 C C . VAL B 1 110 ? 8.734 -17.672 -9.062 1 54.25 110 VAL B C 1
ATOM 1866 O O . VAL B 1 110 ? 9.68 -17.719 -9.852 1 54.25 110 VAL B O 1
ATOM 1869 N N . GLU B 1 111 ? 7.645 -17.125 -9.531 1 56.44 111 GLU B N 1
ATOM 1870 C CA . GLU B 1 111 ? 7.785 -15.93 -10.367 1 56.44 111 GLU B CA 1
ATOM 1871 C C . GLU B 1 111 ? 7.883 -14.664 -9.523 1 56.44 111 GLU B C 1
ATOM 1873 O O . GLU B 1 111 ? 7.102 -14.477 -8.586 1 56.44 111 GLU B O 1
ATOM 1878 N N . ILE B 1 112 ? 9.117 -14.086 -9.648 1 57.91 112 ILE B N 1
ATOM 1879 C CA . ILE B 1 112 ? 9.32 -12.773 -9.039 1 57.91 112 ILE B CA 1
ATOM 1880 C C . ILE B 1 112 ? 8.664 -11.703 -9.898 1 57.91 112 ILE B C 1
ATOM 1882 O O . ILE B 1 112 ? 8.852 -11.672 -11.117 1 57.91 112 ILE B O 1
ATOM 1886 N N . VAL B 1 113 ? 7.699 -11.062 -9.375 1 60.03 113 VAL B N 1
ATOM 1887 C CA . VAL B 1 113 ? 7.027 -9.961 -10.055 1 60.03 113 VAL B CA 1
ATOM 1888 C C . VAL B 1 113 ? 7.523 -8.625 -9.492 1 60.03 113 VAL B C 1
ATOM 1890 O O . VAL B 1 113 ? 7.582 -8.445 -8.273 1 60.03 113 VAL B O 1
ATOM 1893 N N . ARG B 1 114 ? 8.289 -7.902 -10.391 1 62.75 114 ARG B N 1
ATOM 1894 C CA . ARG B 1 114 ? 8.617 -6.52 -10.07 1 62.75 114 ARG B CA 1
ATOM 1895 C C . ARG B 1 114 ? 7.645 -5.555 -10.734 1 62.75 114 ARG B C 1
ATOM 1897 O O . ARG B 1 114 ? 7.355 -5.68 -11.93 1 62.75 114 ARG B O 1
ATOM 1904 N N . ARG B 1 115 ? 7.008 -4.758 -9.875 1 59.03 115 ARG B N 1
ATOM 1905 C CA . ARG B 1 115 ? 6.121 -3.742 -10.438 1 59.03 115 ARG B CA 1
ATOM 1906 C C . ARG B 1 115 ? 6.609 -2.34 -10.094 1 59.03 115 ARG B C 1
ATOM 1908 O O . ARG B 1 115 ? 7.133 -2.107 -9.008 1 59.03 115 ARG B O 1
ATOM 1915 N N . CYS B 1 116 ? 6.641 -1.51 -11.188 1 63.69 116 CYS B N 1
ATOM 1916 C CA . CYS B 1 116 ? 6.984 -0.102 -11.023 1 63.69 116 CYS B CA 1
ATOM 1917 C C . CYS B 1 116 ? 5.816 0.794 -11.422 1 63.69 116 CYS B C 1
ATOM 1919 O O . CYS B 1 116 ? 5.102 0.497 -12.383 1 63.69 116 CYS B O 1
ATOM 1921 N N . CYS B 1 117 ? 5.441 1.529 -10.539 1 71.38 117 CYS B N 1
ATOM 1922 C CA . CYS B 1 117 ? 4.523 2.619 -10.852 1 71.38 117 CYS B CA 1
ATOM 1923 C C . CYS B 1 117 ? 5.277 3.93 -11.047 1 71.38 117 CYS B C 1
ATOM 1925 O O . CYS B 1 117 ? 6.105 4.301 -10.219 1 71.38 117 CYS B O 1
ATOM 1927 N N . THR B 1 118 ? 5.191 4.426 -12.289 1 68.94 118 THR B N 1
ATOM 1928 C CA . THR B 1 118 ? 5.828 5.719 -12.523 1 68.94 118 THR B CA 1
ATOM 1929 C C . THR B 1 118 ? 4.82 6.73 -13.062 1 68.94 118 THR B C 1
ATOM 1931 O O . THR B 1 118 ? 3.924 6.375 -13.828 1 68.94 118 THR B O 1
ATOM 1934 N N . LYS B 1 119 ? 4.883 7.988 -12.508 1 66.81 119 LYS B N 1
ATOM 1935 C CA . LYS B 1 119 ? 4.066 9.086 -13.016 1 66.81 119 LYS B CA 1
ATOM 1936 C C . LYS B 1 119 ? 4.262 9.266 -14.516 1 66.81 119 LYS B C 1
ATOM 1938 O O . LYS B 1 119 ? 5.387 9.18 -15.016 1 66.81 119 LYS B O 1
ATOM 1943 N N . VAL B 1 120 ? 3.172 9.305 -15.25 1 53.91 120 VAL B N 1
ATOM 1944 C CA . VAL B 1 120 ? 3.248 9.602 -16.672 1 53.91 120 VAL B CA 1
ATOM 1945 C C . VAL B 1 120 ? 3.473 11.094 -16.875 1 53.91 120 VAL B C 1
ATOM 1947 O O . VAL B 1 120 ? 2.67 11.914 -16.422 1 53.91 120 VAL B O 1
ATOM 1950 N N . ILE B 1 121 ? 4.633 11.578 -16.875 1 49.25 121 ILE B N 1
ATOM 1951 C CA . ILE B 1 121 ? 4.844 12.961 -17.297 1 49.25 121 ILE B CA 1
ATOM 1952 C C . ILE B 1 121 ? 4.379 13.141 -18.734 1 49.25 121 ILE B C 1
ATOM 1954 O O . ILE B 1 121 ? 4.664 12.305 -19.594 1 49.25 121 ILE B O 1
ATOM 1958 N N . GLY B 1 122 ? 3.361 13.859 -18.891 1 44.75 122 GLY B N 1
ATOM 1959 C CA . GLY B 1 122 ? 2.928 14.188 -20.234 1 44.75 122 GLY B CA 1
ATOM 1960 C C . GLY B 1 122 ? 4.078 14.477 -21.172 1 44.75 122 GLY B C 1
ATOM 1961 O O . GLY B 1 122 ? 5.043 15.148 -20.797 1 44.75 122 GLY B O 1
ATOM 1962 N N . THR B 1 123 ? 4.492 13.555 -21.938 1 38.38 123 THR B N 1
ATOM 1963 C CA . THR B 1 123 ? 5.383 13.797 -23.062 1 38.38 123 THR B CA 1
ATOM 1964 C C . THR B 1 123 ? 4.961 15.047 -23.828 1 38.38 123 THR B C 1
ATOM 1966 O O . THR B 1 123 ? 5.586 15.414 -24.828 1 38.38 123 THR B O 1
ATOM 1969 N N . GLU B 1 124 ? 3.928 15.812 -23.609 1 37.34 124 GLU B N 1
ATOM 1970 C CA . GLU B 1 124 ? 3.828 16.828 -24.656 1 37.34 124 GLU B CA 1
ATOM 1971 C C . GLU B 1 124 ? 5.02 17.781 -24.594 1 37.34 124 GLU B C 1
ATOM 1973 O O . GLU B 1 124 ? 5.371 18.406 -25.609 1 37.34 124 GLU B O 1
ATOM 1978 N N . GLY B 1 125 ? 5.48 18.406 -23.469 1 33.56 125 GLY B N 1
ATOM 1979 C CA . GLY B 1 125 ? 6.402 19.516 -23.656 1 33.56 125 GLY B CA 1
ATOM 1980 C C . GLY B 1 125 ? 7.828 19.062 -23.922 1 33.56 125 GLY B C 1
ATOM 1981 O O . GLY B 1 125 ? 8.758 19.875 -23.875 1 33.56 125 GLY B O 1
ATOM 1982 N N . ILE B 1 126 ? 8.234 17.875 -23.578 1 32.44 126 ILE B N 1
ATOM 1983 C CA . ILE B 1 126 ? 9.625 17.844 -24.047 1 32.44 126 ILE B CA 1
ATOM 1984 C C . ILE B 1 126 ? 9.664 17.844 -25.562 1 32.44 126 ILE B C 1
ATOM 1986 O O . ILE B 1 126 ? 9.219 16.891 -26.203 1 32.44 126 ILE B O 1
ATOM 1990 N N . LYS B 1 127 ? 9.555 19.109 -26.203 1 31.34 127 LYS B N 1
ATOM 1991 C CA . LYS B 1 127 ? 10.164 19.312 -27.5 1 31.34 127 LYS B CA 1
ATOM 1992 C C . LYS B 1 127 ? 11.492 18.562 -27.625 1 31.34 127 LYS B C 1
ATOM 1994 O O . LYS B 1 127 ? 12.359 18.688 -26.75 1 31.34 127 LYS B O 1
ATOM 1999 N N . GLU B 1 128 ? 11.422 17.453 -28.141 1 27.3 128 GLU B N 1
ATOM 2000 C CA . GLU B 1 128 ? 12.664 16.828 -28.594 1 27.3 128 GLU B CA 1
ATOM 2001 C C . GLU B 1 128 ? 13.617 17.875 -29.188 1 27.3 128 GLU B C 1
ATOM 2003 O O . GLU B 1 128 ? 13.281 18.547 -30.172 1 27.3 128 GLU B O 1
ATOM 2008 N N . ALA B 1 129 ? 14.25 18.656 -28.328 1 29.17 129 ALA B N 1
ATOM 2009 C CA . ALA B 1 129 ? 15.352 19.375 -28.969 1 29.17 129 ALA B CA 1
ATOM 2010 C C . ALA B 1 129 ? 16.094 18.469 -29.953 1 29.17 129 ALA B C 1
ATOM 2012 O O . ALA B 1 129 ? 16.438 17.328 -29.641 1 29.17 129 ALA B O 1
ATOM 2013 N N . MET B 1 130 ? 15.727 18.594 -31.219 1 27.31 130 MET B N 1
ATOM 2014 C CA . MET B 1 130 ? 16.469 18.016 -32.344 1 27.31 130 MET B CA 1
ATOM 2015 C C . MET B 1 130 ? 17.969 18.125 -32.094 1 27.31 130 MET B C 1
ATOM 2017 O O . MET B 1 130 ? 18.469 19.156 -31.641 1 27.31 130 MET B O 1
ATOM 2021 N N . PRO B 1 131 ? 18.516 16.953 -31.797 1 29.22 131 PRO B N 1
ATOM 2022 C CA . PRO B 1 131 ? 19.984 17.047 -31.797 1 29.22 131 PRO B CA 1
ATOM 2023 C C . PRO B 1 131 ? 20.516 17.938 -32.906 1 29.22 131 PRO B C 1
ATOM 2025 O O . PRO B 1 131 ? 20.078 17.812 -34.062 1 29.22 131 PRO B O 1
ATOM 2028 N N . VAL B 1 132 ? 20.641 19.219 -32.719 1 27.41 132 VAL B N 1
ATOM 2029 C CA . VAL B 1 132 ? 21.469 19.984 -33.656 1 27.41 132 VAL B CA 1
ATOM 2030 C C . VAL B 1 132 ? 22.797 19.266 -33.875 1 27.41 132 VAL B C 1
ATOM 2032 O O . VAL B 1 132 ? 23.484 18.922 -32.906 1 27.41 132 VAL B O 1
ATOM 2035 N N . MET B 1 133 ? 22.766 18.344 -34.938 1 26.78 133 MET B N 1
ATOM 2036 C CA . MET B 1 133 ? 24 17.828 -35.531 1 26.78 133 MET B CA 1
ATOM 2037 C C . MET B 1 133 ? 25.031 18.953 -35.656 1 26.78 133 MET B C 1
ATOM 2039 O O . MET B 1 133 ? 24.859 19.875 -36.469 1 26.78 133 MET B O 1
ATOM 2043 N N . GLY B 1 134 ? 25.375 19.594 -34.531 1 25.2 134 GLY B N 1
ATOM 2044 C CA . GLY B 1 134 ? 26.562 20.391 -34.75 1 25.2 134 GLY B CA 1
ATOM 2045 C C . GLY B 1 134 ? 27.641 19.656 -35.531 1 25.2 134 GLY B C 1
ATOM 2046 O O . GLY B 1 134 ? 28.094 18.578 -35.125 1 25.2 134 GLY B O 1
ATOM 2047 N N . SER B 1 135 ? 27.516 19.641 -36.969 1 26.47 135 SER B N 1
ATOM 2048 C CA . SER B 1 135 ? 28.594 19.422 -37.938 1 26.47 135 SER B CA 1
ATOM 2049 C C . SER B 1 135 ? 29.859 20.172 -37.531 1 26.47 135 SER B C 1
ATOM 2051 O O . SER B 1 135 ? 29.875 21.406 -37.5 1 26.47 135 SER B O 1
ATOM 2053 N N . GLU B 1 136 ? 30.344 20 -36.25 1 23.31 136 GLU B N 1
ATOM 2054 C CA . GLU B 1 136 ? 31.688 20.562 -36.281 1 23.31 136 GLU B CA 1
ATOM 2055 C C . GLU B 1 136 ? 32.531 19.922 -37.406 1 23.31 136 GLU B C 1
ATOM 2057 O O . GLU B 1 136 ? 32.594 18.703 -37.531 1 23.31 136 GLU B O 1
ATOM 2062 N N . ASP B 1 137 ? 32.531 20.594 -38.531 1 24.27 137 ASP B N 1
ATOM 2063 C CA . ASP B 1 137 ? 33.531 20.656 -39.594 1 24.27 137 ASP B CA 1
ATOM 2064 C C . ASP B 1 137 ? 34.938 20.719 -39.031 1 24.27 137 ASP B C 1
ATOM 2066 O O . ASP B 1 137 ? 35.312 21.703 -38.406 1 24.27 137 ASP B O 1
ATOM 2070 N N . PHE B 1 138 ? 35.344 19.734 -38.094 1 22.83 138 PHE B N 1
ATOM 2071 C CA . PHE B 1 138 ? 36.75 19.609 -38.406 1 22.83 138 PHE B CA 1
ATOM 2072 C C . PHE B 1 138 ? 36.969 18.797 -39.688 1 22.83 138 PHE B C 1
ATOM 2074 O O . PHE B 1 138 ? 36.125 18 -40.062 1 22.83 138 PHE B O 1
#

Sequence (276 aa):
GAQPEATTDCVVATAALVLQLHSIVSRNVSPTDSAVLSIGTVHAGYSYNVIADGSDLTGTVRSFKKDVRETIINRMHRICNGIGQSFEIDVKIDYQSGYPATINNHEQSVEIVRRCCTKVIGTEGIKEAMPVMGSEDFGAQPEATTDCVVATAALVLQLHSIVSRNVSPTDSAVLSIGTVHAGYSYNVIADGSDLTGTVRSFKKDVRETIINRMHRICNGIGQSFEIDVKIDYQSGYPATINNHEQSVEIVRRCCTKVIGTEGIKEAMPVMGSEDF

Secondary structure (DSSP, 8-state):
---------HHHHHHHHHHHHHTHHHHHS-TTS-EEEEEEEEEE-S-TTS---EEEEEEEEEESSHHHHHHHHHHHHHHHHHHHHHHTEEEEEEEEE----SSS------EEEEEEEEE---SSS-------------/---------HHHHHHHHHHHHHTHHHHHS-TTS-EEEEEEEEEE-S-TTS---EEEEEEEEEESSHH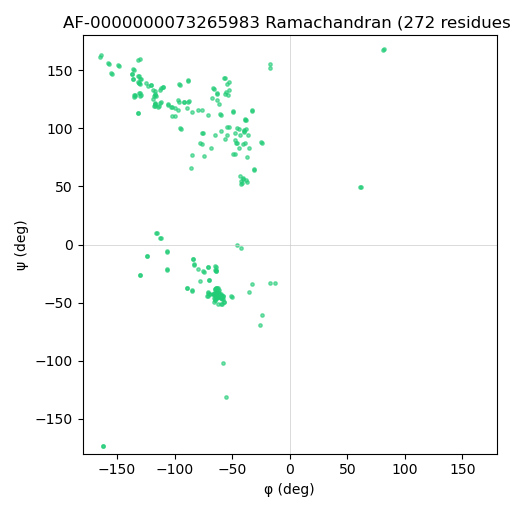HHHHHHHHHHHHHHHHHHHHTEEEEEEEEE----SSS------EEEEEEEEE---TTS-------------

InterPro domains:
  IPR017439 Amidohydrolase [PTHR11014] (1-138)
  IPR036264 Bacterial exopeptidase dimerisation domain [SSF55031] (1-100)

Radius of gyration: 23.39 Å; Cα contacts (8 Å, |Δi|>4): 549; chains: 2; bounding box: 52×68×84 Å

Organism: Beta vulgaris subsp. vulgaris (NCBI:txid3555)